Protein AF-J2Y242-F1 (afdb_monomer_lite)

pLDDT: mean 72.36, std 14.84, range [38.88, 93.75]

Structure (mmCIF, N/CA/C/O backbone):
data_AF-J2Y242-F1
#
_entry.id   AF-J2Y242-F1
#
loop_
_atom_site.group_PDB
_atom_site.id
_atom_site.type_symbol
_atom_site.label_atom_id
_atom_site.label_alt_id
_atom_site.label_comp_id
_atom_site.label_asym_id
_atom_site.label_entity_id
_atom_site.label_seq_id
_atom_site.pdbx_PDB_ins_code
_atom_site.Cartn_x
_atom_site.Cartn_y
_atom_site.Cartn_z
_atom_site.occupancy
_atom_site.B_iso_or_equiv
_atom_site.auth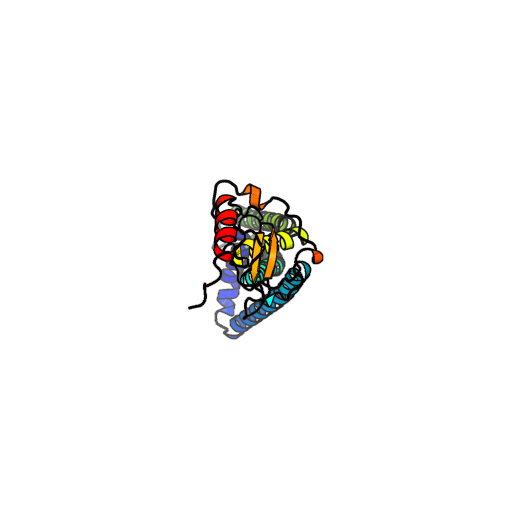_seq_id
_atom_site.auth_comp_id
_atom_site.auth_asym_id
_atom_site.auth_atom_id
_atom_site.pdbx_PDB_model_num
ATOM 1 N N . MET A 1 1 ? 4.786 6.200 -12.197 1.00 55.31 1 MET A N 1
ATOM 2 C CA . MET A 1 1 ? 3.840 5.076 -12.392 1.00 55.31 1 MET A CA 1
ATOM 3 C C . MET A 1 1 ? 3.134 5.118 -13.738 1.00 55.31 1 MET A C 1
ATOM 5 O O . MET A 1 1 ? 3.423 4.237 -14.527 1.00 55.31 1 MET A O 1
ATOM 9 N N . ILE A 1 2 ? 2.293 6.112 -14.060 1.00 56.53 2 ILE A N 1
ATOM 10 C CA . ILE A 1 2 ? 1.524 6.123 -15.329 1.00 56.53 2 ILE A CA 1
ATOM 11 C C . ILE A 1 2 ? 2.430 6.009 -16.568 1.00 56.53 2 ILE A C 1
ATOM 13 O O . ILE A 1 2 ? 2.158 5.197 -17.439 1.00 56.53 2 ILE A O 1
ATOM 17 N N . ALA A 1 3 ? 3.557 6.726 -16.617 1.00 56.50 3 ALA A N 1
ATOM 18 C CA . ALA A 1 3 ? 4.506 6.629 -17.733 1.00 56.50 3 ALA A CA 1
ATOM 19 C C . ALA A 1 3 ? 5.280 5.295 -17.791 1.00 56.50 3 ALA A C 1
ATOM 21 O O . ALA A 1 3 ? 5.607 4.830 -18.876 1.00 56.50 3 ALA A O 1
ATOM 22 N N . ALA A 1 4 ? 5.553 4.661 -16.643 1.00 58.75 4 ALA A N 1
ATOM 23 C CA . ALA A 1 4 ? 6.172 3.332 -16.590 1.00 58.75 4 ALA A CA 1
ATOM 24 C C . ALA A 1 4 ? 5.175 2.250 -17.030 1.00 58.75 4 ALA A C 1
ATOM 26 O O . ALA A 1 4 ? 5.532 1.364 -17.795 1.00 58.75 4 ALA A O 1
ATOM 27 N N . ILE A 1 5 ? 3.907 2.382 -16.623 1.00 62.28 5 ILE A N 1
ATOM 28 C CA . ILE A 1 5 ? 2.795 1.570 -17.122 1.00 62.28 5 ILE A CA 1
ATOM 29 C C . ILE A 1 5 ? 2.665 1.768 -18.634 1.00 62.28 5 ILE A C 1
ATOM 31 O O . ILE A 1 5 ? 2.628 0.783 -19.351 1.00 62.28 5 ILE A O 1
ATOM 35 N N . PHE A 1 6 ? 2.698 3.004 -19.138 1.00 63.66 6 PHE A N 1
ATOM 36 C CA . PHE A 1 6 ? 2.689 3.282 -20.578 1.00 63.66 6 PHE A CA 1
ATOM 37 C C . PHE A 1 6 ? 3.897 2.681 -21.305 1.00 63.66 6 PHE A C 1
ATOM 39 O O . PHE A 1 6 ? 3.723 2.071 -22.350 1.00 63.66 6 PHE A O 1
ATOM 46 N N . GLY A 1 7 ? 5.112 2.796 -20.762 1.00 61.66 7 GLY A N 1
ATOM 47 C CA . GLY A 1 7 ? 6.315 2.206 -21.359 1.00 61.66 7 GLY A CA 1
ATOM 48 C C . GLY A 1 7 ? 6.257 0.678 -21.412 1.00 61.66 7 GLY A C 1
ATOM 49 O O . GLY A 1 7 ? 6.597 0.075 -22.429 1.00 61.66 7 GLY A O 1
ATOM 50 N N . VAL A 1 8 ? 5.754 0.051 -20.347 1.00 61.66 8 VAL A N 1
ATOM 51 C CA . VAL A 1 8 ? 5.509 -1.393 -20.293 1.00 61.66 8 VAL A CA 1
ATOM 52 C C . VAL A 1 8 ? 4.382 -1.792 -21.244 1.00 61.66 8 VAL A C 1
ATOM 54 O O . VAL A 1 8 ? 4.539 -2.766 -21.966 1.00 61.66 8 VAL A O 1
ATOM 57 N N . VAL A 1 9 ? 3.293 -1.027 -21.327 1.00 64.38 9 VAL A N 1
ATOM 58 C CA . VAL A 1 9 ? 2.186 -1.265 -22.267 1.00 64.38 9 VAL A CA 1
ATOM 59 C C . VAL A 1 9 ? 2.665 -1.147 -23.711 1.00 64.38 9 VAL A C 1
ATOM 61 O O . VAL A 1 9 ? 2.369 -2.037 -24.492 1.00 64.38 9 VAL A O 1
ATOM 64 N N . ILE A 1 10 ? 3.483 -0.151 -24.057 1.00 64.00 10 ILE A N 1
ATOM 65 C CA . ILE A 1 10 ? 4.059 0.000 -25.404 1.00 64.00 10 ILE A CA 1
ATOM 66 C C . ILE A 1 10 ? 4.990 -1.177 -25.739 1.00 64.00 10 ILE A C 1
ATOM 68 O O . ILE A 1 10 ? 4.941 -1.707 -26.849 1.00 64.00 10 ILE A O 1
ATOM 72 N N . LEU A 1 11 ? 5.815 -1.637 -24.788 1.00 62.44 11 LEU A N 1
ATOM 73 C CA . LEU A 1 11 ? 6.619 -2.854 -24.967 1.00 62.44 11 LEU A CA 1
ATOM 74 C C . LEU A 1 11 ? 5.749 -4.104 -25.148 1.00 62.44 11 LEU A C 1
ATOM 76 O O . LEU A 1 11 ? 6.036 -4.946 -26.007 1.00 62.44 11 LEU A O 1
ATOM 80 N N . ILE A 1 12 ? 4.703 -4.231 -24.327 1.00 61.25 12 ILE A N 1
ATOM 81 C CA . ILE A 1 12 ? 3.763 -5.345 -24.383 1.00 61.25 12 ILE A CA 1
ATOM 82 C C . ILE A 1 12 ? 3.058 -5.338 -25.737 1.00 61.25 12 ILE A C 1
ATOM 84 O O . ILE A 1 12 ? 3.017 -6.363 -26.404 1.00 61.25 12 ILE A O 1
ATOM 88 N N . GLU A 1 13 ? 2.572 -4.192 -26.190 1.00 61.69 13 GLU A N 1
ATOM 89 C CA . GLU A 1 13 ? 1.826 -4.030 -27.433 1.00 61.69 13 GLU A CA 1
ATOM 90 C C . GLU A 1 13 ? 2.700 -4.297 -28.670 1.00 61.69 13 GLU A C 1
ATOM 92 O O . GLU A 1 13 ? 2.280 -5.013 -29.580 1.00 61.69 13 GLU A O 1
ATOM 97 N N . GLN A 1 14 ? 3.954 -3.822 -28.686 1.00 60.53 14 GLN A N 1
ATOM 98 C CA . GLN A 1 14 ? 4.840 -3.997 -29.843 1.00 60.53 14 GLN A CA 1
ATOM 99 C C . GLN A 1 14 ? 5.383 -5.422 -30.028 1.00 60.53 14 GLN A C 1
ATOM 101 O O . GLN A 1 14 ? 5.620 -5.826 -31.169 1.00 60.53 14 GLN A O 1
ATOM 106 N N . LYS A 1 15 ? 5.618 -6.183 -28.949 1.00 58.25 15 LYS A N 1
ATOM 107 C CA . LYS A 1 15 ? 6.250 -7.517 -29.035 1.00 58.25 15 LYS A CA 1
ATOM 108 C C . LYS A 1 15 ? 5.425 -8.637 -28.410 1.00 58.25 15 LYS A C 1
ATOM 110 O O . LYS A 1 15 ? 5.323 -9.707 -29.003 1.00 58.25 15 LYS A O 1
ATOM 115 N N . ILE A 1 16 ? 4.855 -8.417 -27.226 1.00 54.12 16 ILE A N 1
ATOM 116 C CA . ILE A 1 16 ? 4.206 -9.481 -26.447 1.00 54.12 16 ILE A CA 1
ATOM 117 C C . ILE A 1 16 ? 2.800 -9.755 -26.971 1.00 54.12 16 ILE A C 1
ATOM 119 O O . ILE A 1 16 ? 2.496 -10.905 -27.225 1.00 54.12 16 ILE A O 1
ATOM 123 N N . LEU A 1 17 ? 1.961 -8.756 -27.237 1.00 53.06 17 LEU A N 1
ATOM 124 C CA . LEU A 1 17 ? 0.586 -8.974 -27.699 1.00 53.06 17 LEU A CA 1
ATOM 125 C C . LEU A 1 17 ? 0.546 -9.646 -29.080 1.00 53.06 17 LEU A C 1
ATOM 127 O O . LEU A 1 17 ? -0.253 -10.548 -29.309 1.00 53.06 17 LEU A O 1
ATOM 131 N N . ARG A 1 18 ? 1.466 -9.267 -29.978 1.00 55.34 18 ARG A N 1
ATOM 132 C CA . ARG A 1 18 ? 1.601 -9.880 -31.311 1.00 55.34 18 ARG A CA 1
ATOM 133 C C . ARG A 1 18 ? 2.120 -11.320 -31.282 1.00 55.34 18 ARG A C 1
ATOM 135 O O . ARG A 1 18 ? 1.800 -12.075 -32.192 1.00 55.34 18 ARG A O 1
ATOM 142 N N . HIS A 1 19 ? 2.917 -11.702 -30.280 1.00 57.06 19 HIS A N 1
ATOM 143 C CA . HIS A 1 19 ? 3.518 -13.041 -30.203 1.00 57.06 19 HIS A CA 1
ATOM 144 C C . HIS A 1 19 ? 2.794 -13.978 -29.220 1.00 57.06 19 HIS A C 1
ATOM 146 O O . HIS A 1 19 ? 2.710 -15.175 -29.467 1.00 57.06 19 HIS A O 1
ATOM 152 N N . PHE A 1 20 ? 2.216 -13.438 -28.145 1.00 52.69 20 PHE A N 1
ATOM 153 C CA . PHE A 1 20 ? 1.501 -14.156 -27.083 1.00 52.69 20 PHE A CA 1
ATOM 154 C C . PHE A 1 20 ? -0.026 -14.072 -27.176 1.00 52.69 20 PHE A C 1
ATOM 156 O O . PHE A 1 20 ? -0.699 -14.884 -26.548 1.00 52.69 20 PHE A O 1
ATOM 163 N N . GLY A 1 21 ? -0.598 -13.167 -27.980 1.00 54.44 21 GLY A N 1
ATOM 164 C CA . GLY A 1 21 ? -2.053 -13.077 -28.172 1.00 54.44 21 GLY A CA 1
ATOM 165 C C . GLY A 1 21 ? -2.694 -14.360 -28.719 1.00 54.44 21 GLY A C 1
ATOM 166 O O . GLY A 1 21 ? -3.876 -14.596 -28.494 1.00 54.44 21 GLY A O 1
ATOM 167 N N . ASN A 1 22 ? -1.903 -15.230 -29.356 1.00 61.81 22 ASN A N 1
ATOM 168 C CA . ASN A 1 22 ? -2.360 -16.523 -29.869 1.00 61.81 22 ASN A CA 1
ATOM 169 C C . ASN A 1 22 ? -2.258 -17.675 -28.849 1.00 61.81 22 ASN A C 1
ATOM 171 O O . ASN A 1 22 ? -2.730 -18.773 -29.137 1.00 61.81 22 ASN A O 1
ATOM 175 N N . TYR A 1 23 ? -1.658 -17.467 -27.669 1.00 66.25 23 TYR A N 1
ATOM 176 C CA . TYR A 1 23 ? -1.386 -18.544 -26.713 1.00 66.25 23 TYR A CA 1
ATOM 177 C C . TYR A 1 23 ? -2.153 -18.343 -25.399 1.00 66.25 23 TYR A C 1
ATOM 179 O O . TYR A 1 23 ? -1.746 -17.589 -24.519 1.00 66.25 23 TYR A O 1
ATOM 187 N N . ALA A 1 24 ? -3.238 -19.099 -25.211 1.00 70.81 24 ALA A N 1
ATOM 188 C CA . ALA A 1 24 ? -4.020 -19.107 -23.965 1.00 70.81 24 ALA A CA 1
ATOM 189 C C . ALA A 1 24 ? -3.167 -19.405 -22.709 1.00 70.81 24 ALA A C 1
ATOM 191 O O . ALA A 1 24 ? -3.467 -18.936 -21.611 1.00 70.81 24 ALA A O 1
ATOM 192 N N . VAL A 1 25 ? -2.061 -20.136 -22.882 1.00 79.00 25 VAL A N 1
ATOM 193 C CA . VAL A 1 25 ? -1.128 -20.522 -21.813 1.00 79.00 25 VAL A CA 1
ATOM 194 C C . VAL A 1 25 ? -0.443 -19.310 -21.171 1.00 79.00 25 VAL A C 1
ATOM 196 O O . VAL A 1 25 ? -0.278 -19.281 -19.952 1.00 79.00 25 VAL A O 1
ATOM 199 N N . SER A 1 26 ? -0.087 -18.272 -21.938 1.00 76.75 26 SER A N 1
ATOM 200 C CA . SER A 1 26 ? 0.552 -17.084 -21.355 1.00 76.75 26 SER A CA 1
ATOM 201 C C . SER A 1 26 ? -0.420 -16.228 -20.560 1.00 76.75 26 SER A C 1
ATOM 203 O O . SER A 1 26 ? -0.037 -15.683 -19.529 1.00 76.75 26 SER A O 1
ATOM 205 N N . ALA A 1 27 ? -1.679 -16.130 -20.998 1.00 76.88 27 ALA A N 1
ATOM 206 C CA . ALA A 1 27 ? -2.707 -15.432 -20.231 1.00 76.88 27 ALA A CA 1
ATOM 207 C C . ALA A 1 27 ? -2.913 -16.113 -18.868 1.00 76.88 27 ALA A C 1
ATOM 209 O O . ALA A 1 27 ? -2.889 -15.445 -17.836 1.00 76.88 27 ALA A O 1
ATOM 210 N N . PHE A 1 28 ? -2.992 -17.449 -18.854 1.00 83.94 28 PHE A N 1
ATOM 211 C CA . PHE A 1 28 ? -3.050 -18.228 -17.616 1.00 83.94 28 PHE A CA 1
ATOM 212 C C . PHE A 1 28 ? -1.844 -17.966 -16.707 1.00 83.94 28 PHE A C 1
ATOM 214 O O . PHE A 1 28 ? -2.023 -17.686 -15.522 1.00 83.94 28 PHE A O 1
ATOM 221 N N . PHE A 1 29 ? -0.627 -17.971 -17.254 1.00 83.44 29 PHE A N 1
ATOM 222 C CA . PHE A 1 29 ? 0.581 -17.684 -16.480 1.00 83.44 29 PHE A CA 1
ATOM 223 C C . PHE A 1 29 ? 0.531 -16.305 -15.800 1.00 83.44 29 PHE A C 1
ATOM 225 O O . PHE A 1 29 ? 0.797 -16.201 -14.602 1.00 83.44 29 PHE A O 1
ATOM 232 N N . TRP A 1 30 ? 0.117 -15.258 -16.522 1.00 80.56 30 TRP A N 1
ATOM 233 C CA . TRP A 1 30 ? -0.023 -13.913 -15.954 1.00 80.56 30 TRP A CA 1
ATOM 234 C C . TRP A 1 30 ? -1.090 -13.838 -14.861 1.00 80.56 30 TRP A C 1
ATOM 236 O O . TRP A 1 30 ? -0.863 -13.187 -13.842 1.00 80.56 30 TRP A O 1
ATOM 246 N N . THR A 1 31 ? -2.223 -14.530 -15.023 1.00 84.62 31 THR A N 1
ATOM 247 C CA . THR A 1 31 ? -3.263 -14.566 -13.979 1.00 84.62 31 THR A CA 1
ATOM 248 C C . THR A 1 31 ? -2.786 -15.267 -12.709 1.00 84.62 31 THR A C 1
ATOM 250 O O . THR A 1 31 ? -3.032 -14.766 -11.614 1.00 84.62 31 THR A O 1
ATOM 253 N N . ILE A 1 32 ? -2.043 -16.372 -12.838 1.00 89.19 32 ILE A N 1
ATOM 254 C CA . ILE A 1 32 ? -1.457 -17.088 -11.698 1.00 89.19 32 ILE A CA 1
ATOM 255 C C . ILE A 1 32 ? -0.430 -16.200 -10.994 1.00 89.19 32 ILE A C 1
ATOM 257 O O . ILE A 1 32 ? -0.450 -16.092 -9.770 1.00 89.19 32 ILE A O 1
ATOM 261 N N . LEU A 1 33 ? 0.433 -15.523 -11.755 1.00 86.56 33 LEU A N 1
ATOM 262 C CA . LEU A 1 33 ? 1.444 -14.624 -11.207 1.00 86.56 33 LEU A CA 1
ATOM 263 C C . LEU A 1 33 ? 0.809 -13.446 -10.452 1.00 86.56 33 LEU A C 1
ATOM 265 O O . LEU A 1 33 ? 1.222 -13.132 -9.337 1.00 86.56 33 LEU A O 1
ATOM 269 N N . LEU A 1 34 ? -0.236 -12.839 -11.018 1.00 86.56 34 LEU A N 1
ATOM 270 C CA . LEU A 1 34 ? -0.974 -11.749 -10.379 1.00 86.56 34 LEU A CA 1
ATOM 271 C C . LEU A 1 34 ? -1.753 -12.225 -9.142 1.00 86.56 34 LEU A C 1
ATOM 273 O O . LEU A 1 34 ? -1.774 -11.532 -8.122 1.00 86.56 34 LEU A O 1
ATOM 277 N N . GLY A 1 35 ? -2.331 -13.427 -9.189 1.00 90.19 35 GLY A N 1
ATOM 278 C CA . GLY A 1 35 ? -2.983 -14.058 -8.040 1.00 90.19 35 GLY A CA 1
ATOM 279 C C . GLY A 1 35 ? -2.002 -14.332 -6.898 1.00 90.19 35 GLY A C 1
ATOM 280 O O . GLY A 1 35 ? -2.269 -13.964 -5.754 1.00 90.19 35 GLY A O 1
ATOM 281 N N . ALA A 1 36 ? -0.830 -14.891 -7.209 1.00 90.25 36 ALA A N 1
ATOM 282 C CA . ALA A 1 36 ? 0.226 -15.133 -6.230 1.00 90.25 36 ALA A CA 1
ATOM 283 C C . ALA A 1 36 ? 0.741 -13.822 -5.615 1.00 90.25 36 ALA A C 1
ATOM 285 O O . ALA A 1 36 ? 0.847 -13.716 -4.394 1.00 90.25 36 ALA A O 1
ATOM 286 N N . ALA A 1 37 ? 0.991 -12.796 -6.434 1.00 89.00 37 ALA A N 1
ATOM 287 C CA . ALA A 1 37 ? 1.398 -11.475 -5.955 1.00 89.00 37 ALA A CA 1
ATOM 288 C C . ALA A 1 37 ? 0.356 -10.861 -5.007 1.00 89.00 37 ALA A C 1
ATOM 290 O O . ALA A 1 37 ? 0.710 -10.349 -3.946 1.00 89.00 37 ALA A O 1
ATOM 291 N N . THR A 1 38 ? -0.930 -10.976 -5.345 1.00 91.19 38 THR A N 1
ATOM 292 C CA . THR A 1 38 ? -2.034 -10.503 -4.497 1.00 91.19 38 THR A CA 1
ATOM 293 C C . THR A 1 38 ? -2.090 -11.262 -3.172 1.00 91.19 38 THR A C 1
ATOM 295 O O . THR A 1 38 ? -2.286 -10.659 -2.117 1.00 91.19 38 THR A O 1
ATOM 298 N N . TYR A 1 39 ? -1.859 -12.575 -3.196 1.00 93.75 39 TYR A N 1
ATOM 299 C CA . TYR A 1 39 ? -1.806 -13.393 -1.988 1.00 93.75 39 TYR A CA 1
ATOM 300 C C . TYR A 1 39 ? -0.665 -12.963 -1.051 1.00 93.75 39 TYR A C 1
ATOM 302 O O . TYR A 1 39 ? -0.895 -12.732 0.138 1.00 93.75 39 TYR A O 1
ATOM 310 N N . PHE A 1 40 ? 0.548 -12.773 -1.578 1.00 93.12 40 PHE A N 1
ATOM 311 C CA . PHE A 1 40 ? 1.681 -12.283 -0.784 1.00 93.12 40 PHE A CA 1
ATOM 312 C C . PHE A 1 40 ? 1.468 -10.851 -0.278 1.00 93.12 40 PHE A C 1
ATOM 314 O O . PHE A 1 40 ? 1.793 -10.554 0.874 1.00 93.12 40 PHE A O 1
ATOM 321 N N . ALA A 1 41 ? 0.874 -9.977 -1.096 1.00 91.50 41 ALA A N 1
ATOM 322 C CA . ALA A 1 41 ? 0.496 -8.628 -0.684 1.00 91.50 41 ALA A CA 1
ATOM 323 C C . ALA A 1 41 ? -0.485 -8.660 0.494 1.00 91.50 41 ALA A C 1
ATOM 325 O O . ALA A 1 41 ? -0.284 -7.950 1.479 1.00 91.50 41 ALA A O 1
ATOM 326 N N . ARG A 1 42 ? -1.488 -9.544 0.444 1.00 92.62 42 ARG A N 1
ATOM 327 C CA . ARG A 1 42 ? -2.440 -9.741 1.541 1.00 92.62 42 ARG A CA 1
ATOM 328 C C . ARG A 1 42 ? -1.765 -10.223 2.820 1.00 92.62 42 ARG A C 1
ATOM 330 O O . ARG A 1 42 ? -2.026 -9.659 3.874 1.00 92.62 42 ARG A O 1
ATOM 337 N N . MET A 1 43 ? -0.887 -11.222 2.739 1.00 92.81 43 MET A N 1
ATOM 338 C CA . MET A 1 43 ? -0.156 -11.738 3.907 1.00 92.81 43 MET A CA 1
ATOM 339 C C . MET A 1 43 ? 0.650 -10.641 4.608 1.00 92.81 43 MET A C 1
ATOM 341 O O . MET A 1 43 ? 0.631 -10.526 5.833 1.00 92.81 43 MET A O 1
ATOM 345 N N . LYS A 1 44 ? 1.337 -9.803 3.828 1.00 92.06 44 LYS A N 1
ATOM 346 C CA . LYS A 1 44 ? 2.131 -8.702 4.373 1.00 92.06 44 LYS A CA 1
ATOM 347 C C . LYS A 1 44 ? 1.244 -7.580 4.934 1.00 92.06 44 LYS A C 1
ATOM 349 O O . LYS A 1 44 ? 1.550 -7.080 6.009 1.00 92.06 44 LYS A O 1
ATOM 354 N N . ALA A 1 45 ? 0.109 -7.278 4.300 1.00 91.25 45 ALA A N 1
ATOM 355 C CA . ALA A 1 45 ? -0.879 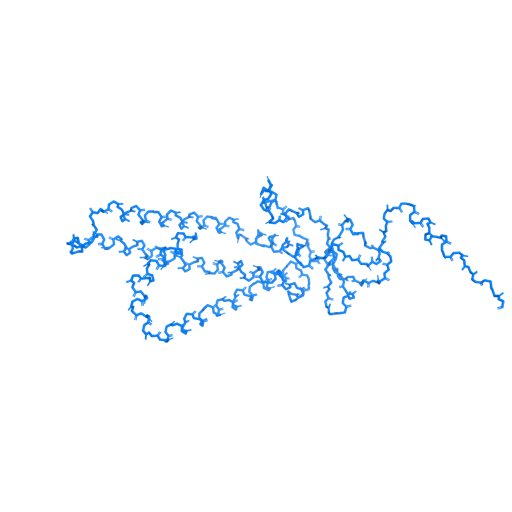-6.342 4.839 1.00 91.25 45 ALA A CA 1
ATOM 356 C C . ALA A 1 45 ? -1.461 -6.813 6.186 1.00 91.25 45 ALA A C 1
ATOM 358 O O . ALA A 1 45 ? -1.574 -6.014 7.108 1.00 91.25 45 ALA A O 1
ATOM 359 N N . VAL A 1 46 ? -1.762 -8.109 6.342 1.00 93.06 46 VAL A N 1
ATOM 360 C CA . VAL A 1 46 ? -2.194 -8.681 7.634 1.00 93.06 46 VAL A CA 1
ATOM 361 C C . VAL A 1 46 ? -1.123 -8.472 8.707 1.00 93.06 46 VAL A C 1
ATOM 363 O O . VAL A 1 46 ? -1.441 -8.055 9.816 1.00 93.06 46 VAL A O 1
ATOM 366 N N . SER A 1 47 ? 0.148 -8.716 8.374 1.00 92.62 47 SER A N 1
ATOM 367 C CA . SER A 1 47 ? 1.263 -8.489 9.302 1.00 92.62 47 SER A CA 1
ATOM 368 C C . SER A 1 47 ? 1.382 -7.025 9.734 1.00 92.62 47 SER A C 1
ATOM 370 O O . SER A 1 47 ? 1.671 -6.770 10.900 1.00 92.62 47 SER A O 1
ATOM 372 N N . ASP A 1 48 ? 1.179 -6.080 8.816 1.00 90.31 48 ASP A N 1
ATOM 373 C CA . ASP A 1 48 ? 1.235 -4.649 9.118 1.00 90.31 48 ASP A CA 1
ATOM 374 C C . ASP A 1 48 ? 0.059 -4.227 10.014 1.00 90.31 48 ASP A C 1
ATOM 376 O O . ASP A 1 48 ? 0.262 -3.548 11.017 1.00 90.31 48 ASP A O 1
ATOM 380 N N . ILE A 1 49 ? -1.162 -4.684 9.726 1.00 90.38 49 ILE A N 1
ATOM 381 C CA . ILE A 1 49 ? -2.347 -4.379 10.548 1.00 90.38 49 ILE A CA 1
ATOM 382 C C . ILE A 1 49 ? -2.183 -4.935 11.965 1.00 90.38 49 ILE A C 1
ATOM 384 O O . ILE A 1 49 ? -2.365 -4.201 12.933 1.00 90.38 49 ILE A O 1
ATOM 388 N N . ASN A 1 50 ? -1.749 -6.191 12.096 1.00 90.88 50 ASN A N 1
ATOM 389 C CA . ASN A 1 50 ? -1.520 -6.843 13.390 1.00 90.88 50 ASN A CA 1
ATOM 390 C C . ASN A 1 50 ? -0.355 -6.219 14.190 1.00 90.88 50 ASN A C 1
ATOM 392 O O . ASN A 1 50 ? -0.158 -6.531 15.371 1.00 90.88 50 ASN A O 1
ATOM 396 N N . SER A 1 51 ? 0.470 -5.375 13.560 1.00 88.94 51 SER A N 1
ATOM 397 C CA . SER A 1 51 ? 1.503 -4.604 14.259 1.00 88.94 51 SER A CA 1
ATOM 398 C C . SER A 1 51 ? 0.927 -3.365 14.955 1.00 88.94 51 SER A C 1
ATOM 400 O O . SER A 1 51 ? 1.398 -3.022 16.038 1.00 88.94 51 SER A O 1
ATOM 402 N N . ILE A 1 52 ? -0.122 -2.761 14.382 1.00 86.94 52 ILE A N 1
ATOM 403 C CA . ILE A 1 52 ? -0.814 -1.573 14.908 1.00 86.94 52 ILE A CA 1
ATOM 404 C C . ILE A 1 52 ? -1.896 -1.993 15.901 1.00 86.94 52 ILE A C 1
ATOM 406 O O . ILE A 1 52 ? -1.946 -1.509 17.028 1.00 86.94 52 ILE A O 1
ATOM 410 N N . PHE A 1 53 ? -2.761 -2.913 15.482 1.00 86.75 53 PHE A N 1
ATOM 411 C CA . PHE A 1 53 ? -3.939 -3.302 16.238 1.00 86.75 53 PHE A CA 1
ATOM 412 C C . PHE A 1 53 ? -3.690 -4.600 17.017 1.00 86.75 53 PHE A C 1
ATOM 414 O O . PHE A 1 53 ? -3.011 -5.503 16.519 1.00 86.75 53 PHE A O 1
ATOM 421 N N . PRO A 1 54 ? -4.219 -4.719 18.248 1.00 83.38 54 PRO A N 1
ATOM 422 C CA . PRO A 1 54 ? -4.070 -5.931 19.051 1.00 83.38 54 PRO A CA 1
ATOM 423 C C . PRO A 1 54 ? -5.000 -7.077 18.611 1.00 83.38 54 PRO A C 1
ATOM 425 O O . PRO A 1 54 ? -4.823 -8.205 19.064 1.00 83.38 54 PRO A O 1
ATOM 428 N N . PHE A 1 55 ? -5.983 -6.808 17.751 1.00 84.56 55 PHE A N 1
ATOM 429 C CA . PHE A 1 55 ? -6.953 -7.779 17.241 1.00 84.56 55 PHE A CA 1
ATOM 430 C C . PHE A 1 55 ? -6.634 -8.214 15.804 1.00 84.56 55 PHE A C 1
ATOM 432 O O . PHE A 1 55 ? -5.859 -7.569 15.099 1.00 84.56 55 PHE A O 1
ATOM 439 N N . ASP A 1 56 ? -7.246 -9.317 15.368 1.00 86.56 56 ASP A N 1
ATOM 440 C CA . ASP A 1 56 ? -7.028 -9.866 14.030 1.00 86.56 56 ASP A CA 1
ATOM 441 C C . ASP A 1 56 ? -7.442 -8.884 12.927 1.00 86.56 56 ASP A C 1
ATOM 443 O O . ASP A 1 56 ? -8.544 -8.331 12.939 1.00 86.56 56 ASP A O 1
ATOM 447 N N . ALA A 1 57 ? -6.602 -8.756 11.896 1.00 86.62 57 ALA A N 1
ATOM 448 C CA . ALA A 1 57 ? -6.872 -7.938 10.711 1.00 86.62 57 ALA A CA 1
ATOM 449 C C . ALA A 1 57 ? -8.188 -8.278 9.977 1.00 86.62 57 ALA A C 1
ATOM 451 O O . ALA A 1 57 ? -8.669 -7.485 9.171 1.00 86.62 57 ALA A O 1
ATOM 452 N N . SER A 1 58 ? -8.783 -9.447 10.233 1.00 87.19 58 SER A N 1
ATOM 453 C CA . SER A 1 58 ? -10.096 -9.830 9.702 1.00 87.19 58 SER A CA 1
ATOM 454 C C . SER A 1 58 ? -11.244 -8.978 10.251 1.00 87.19 58 SER A C 1
ATOM 456 O O . SER A 1 58 ? -12.282 -8.896 9.598 1.00 87.19 58 SER A O 1
ATOM 458 N N . ALA A 1 59 ? -11.059 -8.325 11.404 1.00 86.25 59 ALA A N 1
ATOM 459 C CA . ALA A 1 59 ? -12.020 -7.377 11.964 1.00 86.25 59 ALA A CA 1
ATOM 460 C C . ALA A 1 59 ? -12.064 -6.040 11.199 1.00 86.25 59 ALA A C 1
ATOM 462 O O . ALA A 1 59 ? -13.013 -5.283 11.369 1.00 86.25 59 ALA A O 1
ATOM 463 N N . LEU A 1 60 ? -11.065 -5.765 10.351 1.00 89.25 60 LEU A N 1
ATOM 464 C CA . LEU A 1 60 ? -10.907 -4.520 9.595 1.00 89.25 60 LEU A CA 1
ATOM 465 C C . LEU A 1 60 ? -10.937 -4.796 8.079 1.00 89.25 60 LEU A C 1
ATOM 467 O O . LEU A 1 60 ? -9.894 -4.752 7.415 1.00 89.25 60 LEU A O 1
ATOM 471 N N . PRO A 1 61 ? -12.096 -5.155 7.499 1.00 89.38 61 PRO A N 1
ATOM 472 C CA . PRO A 1 61 ? -12.171 -5.581 6.106 1.00 89.38 61 PRO A CA 1
ATOM 473 C C . PRO A 1 61 ? -11.772 -4.476 5.121 1.00 89.38 61 PRO A C 1
ATOM 475 O O . PRO A 1 61 ? -11.084 -4.773 4.140 1.00 89.38 61 PRO A O 1
ATOM 478 N N . MET A 1 62 ? -12.149 -3.214 5.364 1.00 89.25 62 MET A N 1
ATOM 479 C CA . MET A 1 62 ? -11.824 -2.120 4.440 1.00 89.25 62 MET A CA 1
ATOM 480 C C . MET A 1 62 ? -10.343 -1.755 4.524 1.00 89.25 62 MET A C 1
ATOM 482 O O . MET A 1 62 ? -9.675 -1.624 3.493 1.00 89.25 62 MET A O 1
ATOM 486 N N . THR A 1 63 ? -9.794 -1.693 5.738 1.00 90.38 63 THR A N 1
ATOM 487 C CA . THR A 1 63 ? -8.355 -1.490 5.955 1.00 90.38 63 THR A CA 1
ATOM 488 C C . THR A 1 63 ? -7.525 -2.618 5.360 1.00 90.38 63 THR A C 1
ATOM 490 O O . THR A 1 63 ? -6.496 -2.358 4.737 1.00 90.38 63 THR A O 1
ATOM 493 N N . LEU A 1 64 ? -7.972 -3.872 5.487 1.00 91.62 64 LEU A N 1
ATOM 494 C CA . LEU A 1 64 ? -7.302 -5.022 4.886 1.00 91.62 64 LEU A CA 1
ATOM 495 C C . LEU A 1 64 ? -7.207 -4.864 3.368 1.00 91.62 64 LEU A C 1
ATOM 497 O O . LEU A 1 64 ? -6.126 -5.035 2.806 1.00 91.62 64 LEU A O 1
ATOM 501 N N . VAL A 1 65 ? -8.308 -4.495 2.706 1.00 91.94 65 VAL A N 1
ATOM 502 C CA . VAL A 1 65 ? -8.315 -4.244 1.258 1.00 91.94 65 VAL A CA 1
ATOM 503 C C . VAL A 1 65 ? -7.362 -3.102 0.904 1.00 91.94 65 VAL A C 1
ATOM 505 O O . VAL A 1 65 ? -6.506 -3.282 0.037 1.00 91.94 65 VAL A O 1
ATOM 508 N N . ALA A 1 66 ? -7.424 -1.967 1.600 1.00 89.06 66 ALA A N 1
ATOM 509 C CA . ALA A 1 66 ? -6.525 -0.842 1.343 1.00 89.06 66 ALA A CA 1
ATOM 510 C C . ALA A 1 66 ? -5.044 -1.219 1.526 1.00 89.06 66 ALA A C 1
ATOM 512 O O . ALA A 1 66 ? -4.220 -0.942 0.653 1.00 89.06 66 ALA A O 1
ATOM 513 N N . GLY A 1 67 ? -4.714 -1.928 2.607 1.00 89.81 67 GLY A N 1
ATOM 514 C CA . GLY A 1 67 ? -3.372 -2.441 2.870 1.00 89.81 67 GLY A CA 1
ATOM 515 C C . GLY A 1 67 ? -2.894 -3.401 1.783 1.00 89.81 67 GLY A C 1
ATOM 516 O O . GLY A 1 67 ? -1.754 -3.295 1.329 1.00 89.81 67 GLY A O 1
ATOM 517 N N . THR A 1 68 ? -3.769 -4.290 1.294 1.00 91.00 68 THR A N 1
ATOM 518 C CA . THR A 1 68 ? -3.419 -5.188 0.183 1.00 91.00 68 THR A CA 1
ATOM 519 C C . THR A 1 68 ? -3.084 -4.416 -1.088 1.00 91.00 68 THR A C 1
ATOM 521 O O . THR A 1 68 ? -2.096 -4.743 -1.740 1.00 91.00 68 THR A O 1
ATOM 524 N N . VAL A 1 69 ? -3.845 -3.366 -1.420 1.00 89.31 69 VAL A N 1
ATOM 525 C CA . VAL A 1 69 ? -3.606 -2.531 -2.605 1.00 89.31 69 VAL A CA 1
ATOM 526 C C . VAL A 1 69 ? -2.289 -1.774 -2.473 1.00 89.31 69 VAL A C 1
ATOM 528 O O . VAL A 1 69 ? -1.486 -1.788 -3.404 1.00 89.31 69 VAL A O 1
ATOM 531 N N . ILE A 1 70 ? -2.029 -1.165 -1.313 1.00 88.94 70 ILE A N 1
ATOM 532 C CA . ILE A 1 70 ? -0.767 -0.465 -1.038 1.00 88.94 70 ILE A CA 1
ATOM 533 C C . ILE A 1 70 ? 0.417 -1.420 -1.220 1.00 88.94 70 ILE A C 1
ATOM 535 O O . ILE A 1 70 ? 1.368 -1.119 -1.941 1.00 88.94 70 ILE A O 1
ATOM 539 N N . GLN A 1 71 ? 0.341 -2.605 -0.620 1.00 89.94 71 GLN A N 1
ATOM 540 C CA . GLN A 1 71 ? 1.424 -3.573 -0.682 1.00 89.94 71 GLN A CA 1
ATOM 541 C C . GLN A 1 71 ? 1.594 -4.181 -2.081 1.00 89.94 71 GLN A C 1
ATOM 543 O O . GLN A 1 71 ? 2.721 -4.434 -2.508 1.00 89.94 71 GLN A O 1
ATOM 548 N N . LEU A 1 72 ? 0.500 -4.367 -2.826 1.00 88.62 72 LEU A N 1
ATOM 549 C CA . LEU A 1 72 ? 0.536 -4.777 -4.229 1.00 88.62 72 LEU A CA 1
ATOM 550 C C . LEU A 1 72 ? 1.258 -3.727 -5.083 1.00 88.62 72 LEU A C 1
ATOM 552 O O . LEU A 1 72 ? 2.089 -4.091 -5.911 1.00 88.62 72 LEU A O 1
ATOM 556 N N . MET A 1 73 ? 0.995 -2.435 -4.858 1.00 84.31 73 MET A N 1
ATOM 557 C CA . MET A 1 73 ? 1.682 -1.348 -5.564 1.00 84.31 73 MET A CA 1
ATOM 558 C C . MET A 1 73 ? 3.185 -1.344 -5.277 1.00 84.31 73 MET A C 1
ATOM 560 O O . MET A 1 73 ? 3.976 -1.211 -6.210 1.00 84.31 73 MET A O 1
ATOM 564 N N . ILE A 1 74 ? 3.589 -1.556 -4.021 1.00 85.88 74 ILE A N 1
ATOM 565 C CA . ILE A 1 74 ? 5.006 -1.663 -3.636 1.00 85.88 74 ILE A CA 1
ATOM 566 C C . ILE A 1 74 ? 5.660 -2.880 -4.306 1.00 85.88 74 ILE A C 1
ATOM 568 O O . ILE A 1 74 ? 6.752 -2.770 -4.863 1.00 85.88 74 ILE A O 1
ATOM 572 N N . PHE A 1 75 ? 4.992 -4.039 -4.305 1.00 85.62 75 PHE A N 1
ATOM 573 C CA . PHE A 1 75 ? 5.518 -5.238 -4.960 1.00 85.62 75 PHE A CA 1
ATOM 574 C C . PHE A 1 75 ? 5.604 -5.097 -6.482 1.00 85.62 75 PHE A C 1
ATOM 576 O O . PHE A 1 75 ? 6.566 -5.576 -7.079 1.00 85.62 75 PHE A O 1
ATOM 583 N N . LEU A 1 76 ? 4.636 -4.430 -7.114 1.00 82.00 76 LEU A N 1
ATOM 584 C CA . LEU A 1 76 ? 4.608 -4.216 -8.562 1.00 82.00 76 LEU A CA 1
ATOM 585 C C . LEU A 1 76 ? 5.560 -3.095 -9.010 1.00 82.00 76 LEU A C 1
ATOM 587 O O . LEU A 1 76 ? 5.940 -3.034 -10.180 1.00 82.00 76 LEU A O 1
ATOM 591 N N . PHE A 1 77 ? 5.990 -2.230 -8.092 1.00 82.69 77 PHE A N 1
ATOM 592 C CA . PHE A 1 77 ? 6.894 -1.128 -8.392 1.00 82.69 77 PHE A CA 1
ATOM 593 C C . PHE A 1 77 ? 8.239 -1.610 -8.959 1.00 82.69 77 PHE A C 1
ATOM 595 O O . PHE A 1 77 ? 8.639 -1.183 -10.040 1.00 82.69 77 PHE A O 1
ATOM 602 N N . TRP A 1 78 ? 8.906 -2.550 -8.285 1.00 80.81 78 TRP A N 1
ATOM 603 C CA . TRP A 1 78 ? 10.191 -3.104 -8.730 1.00 80.81 78 TRP A CA 1
ATOM 604 C C . TRP A 1 78 ? 10.164 -3.714 -10.144 1.00 80.81 78 TRP A C 1
ATOM 606 O O . TRP A 1 78 ? 10.985 -3.310 -10.973 1.00 80.81 78 TRP A O 1
ATOM 616 N N . PRO A 1 79 ? 9.241 -4.634 -10.486 1.00 79.81 79 PRO A N 1
ATOM 617 C CA . PRO A 1 79 ? 9.165 -5.179 -11.839 1.00 79.81 79 PRO A CA 1
ATOM 618 C C . PRO A 1 79 ? 8.800 -4.119 -12.889 1.00 79.81 79 PRO A C 1
ATOM 620 O O . PRO A 1 79 ? 9.298 -4.198 -14.011 1.00 79.81 79 PRO A O 1
ATOM 623 N N . LEU A 1 80 ? 8.009 -3.092 -12.544 1.00 79.06 80 LEU A N 1
ATOM 624 C CA . LEU A 1 80 ? 7.748 -1.963 -13.446 1.00 79.06 80 LEU A CA 1
ATOM 625 C C . LEU A 1 80 ? 9.010 -1.135 -13.723 1.00 79.06 80 LEU A C 1
ATOM 627 O O . LEU A 1 80 ? 9.233 -0.747 -14.868 1.00 79.06 80 LEU A O 1
ATOM 631 N N . VAL A 1 81 ? 9.847 -0.886 -12.711 1.00 80.75 81 VAL A N 1
ATOM 632 C CA . VAL A 1 81 ? 11.129 -0.183 -12.884 1.00 80.75 81 VAL A CA 1
ATOM 633 C C . VAL A 1 81 ? 12.058 -0.984 -13.792 1.00 80.75 81 VAL A C 1
ATOM 635 O O . VAL A 1 81 ? 12.599 -0.434 -14.749 1.00 80.75 81 VAL A O 1
ATOM 638 N N . VAL A 1 82 ? 12.201 -2.291 -13.548 1.00 81.06 82 VAL A N 1
ATOM 639 C CA . VAL A 1 82 ? 13.022 -3.171 -14.396 1.00 81.06 82 VAL A CA 1
ATOM 640 C C . VAL A 1 82 ? 12.499 -3.172 -15.834 1.00 81.06 82 VAL A C 1
ATOM 642 O O . VAL A 1 82 ? 13.275 -2.984 -16.770 1.00 81.06 82 VAL A O 1
ATOM 645 N N . GLY A 1 83 ? 11.182 -3.303 -16.019 1.00 77.88 83 GLY A N 1
ATOM 646 C CA . GLY A 1 83 ? 10.544 -3.227 -17.332 1.00 77.88 83 GLY A CA 1
ATOM 647 C C . GLY A 1 83 ? 10.803 -1.897 -18.045 1.00 77.88 83 GLY A C 1
ATOM 648 O O . GLY A 1 83 ? 11.121 -1.894 -19.232 1.00 77.88 83 GLY A O 1
ATOM 649 N N . ALA A 1 84 ? 10.744 -0.775 -17.325 1.00 75.69 84 ALA A N 1
ATOM 650 C CA . ALA A 1 84 ? 11.026 0.551 -17.868 1.00 75.69 84 ALA A CA 1
ATOM 651 C C . ALA A 1 84 ? 12.496 0.717 -18.296 1.00 75.69 84 ALA A C 1
ATOM 653 O O . ALA A 1 84 ? 12.759 1.277 -19.361 1.00 75.69 84 ALA A O 1
ATOM 654 N N . VAL A 1 85 ? 13.455 0.192 -17.524 1.00 80.19 85 VAL A N 1
ATOM 655 C CA . VAL A 1 85 ? 14.884 0.217 -17.890 1.00 80.19 85 VAL A CA 1
ATOM 656 C C . VAL A 1 85 ? 15.143 -0.640 -19.130 1.00 80.19 85 VAL A C 1
ATOM 658 O O . VAL A 1 85 ? 15.824 -0.195 -20.054 1.00 80.19 85 VAL A O 1
ATOM 661 N N . VAL A 1 86 ? 14.557 -1.840 -19.195 1.00 81.00 86 VAL A N 1
ATOM 662 C CA . VAL A 1 86 ? 14.655 -2.715 -20.376 1.00 81.00 86 VAL A CA 1
ATOM 663 C C . VAL A 1 86 ? 14.022 -2.047 -21.602 1.00 81.00 86 VAL A C 1
ATOM 665 O O . VAL A 1 86 ? 14.598 -2.108 -22.688 1.00 81.00 86 VAL A O 1
ATOM 668 N N . ALA A 1 87 ? 12.888 -1.356 -21.438 1.00 73.81 87 ALA A N 1
ATOM 669 C CA . ALA A 1 87 ? 12.244 -0.582 -22.502 1.00 73.81 87 ALA A CA 1
ATOM 670 C C . ALA A 1 87 ? 13.154 0.524 -23.035 1.00 73.81 87 ALA A C 1
ATOM 672 O O . ALA A 1 87 ? 13.355 0.633 -24.244 1.00 73.81 87 ALA A O 1
ATOM 673 N N . ALA A 1 88 ? 13.731 1.319 -22.133 1.00 74.88 88 ALA A N 1
ATOM 674 C CA . ALA A 1 88 ? 14.633 2.403 -22.490 1.00 74.88 88 ALA A CA 1
ATOM 675 C C . ALA A 1 88 ? 15.881 1.872 -23.210 1.00 74.88 88 ALA A C 1
ATOM 677 O O . ALA A 1 88 ? 16.253 2.393 -24.260 1.00 74.88 88 ALA A O 1
ATOM 678 N N . PHE A 1 89 ? 16.483 0.789 -22.708 1.00 79.06 89 PHE A N 1
ATOM 679 C CA . PHE A 1 89 ? 17.644 0.160 -23.338 1.00 79.06 89 PHE A CA 1
ATOM 680 C C . PHE A 1 89 ? 17.317 -0.386 -24.733 1.00 79.06 89 PHE A C 1
ATOM 682 O O . PHE A 1 89 ? 18.062 -0.158 -25.684 1.00 79.06 89 PHE A O 1
ATOM 689 N N . TYR A 1 90 ? 16.165 -1.043 -24.886 1.00 75.31 90 TYR A N 1
ATOM 690 C CA . TYR A 1 90 ? 15.698 -1.543 -26.176 1.00 75.31 90 TYR A CA 1
ATOM 691 C C . TYR A 1 90 ? 15.467 -0.420 -27.196 1.00 75.31 90 TYR A C 1
ATOM 693 O O . TYR A 1 90 ? 15.867 -0.555 -28.353 1.00 75.31 90 TYR A O 1
ATOM 701 N N . LEU A 1 91 ? 14.869 0.700 -26.777 1.00 71.69 91 LEU A N 1
ATOM 702 C CA . LEU A 1 91 ? 14.686 1.869 -27.641 1.00 71.69 91 LEU A CA 1
ATOM 703 C C . LEU A 1 91 ? 16.030 2.441 -28.109 1.00 71.69 91 LEU A C 1
ATOM 705 O O . LEU A 1 91 ? 16.169 2.765 -29.285 1.00 71.69 91 LEU A O 1
ATOM 709 N N . VAL A 1 92 ? 17.035 2.505 -27.231 1.00 72.50 92 VAL A N 1
ATOM 710 C CA . VAL A 1 92 ? 18.386 2.970 -27.589 1.00 72.50 92 VAL A CA 1
ATOM 711 C C . VAL A 1 92 ? 19.074 2.014 -28.568 1.00 72.50 92 VAL A C 1
ATOM 713 O O . VAL A 1 92 ? 19.659 2.470 -29.550 1.00 72.50 92 VAL A O 1
ATOM 716 N N . LEU A 1 93 ? 18.977 0.697 -28.352 1.00 73.00 93 LEU A N 1
ATOM 717 C CA . LEU A 1 93 ? 19.526 -0.295 -29.285 1.00 73.00 93 LEU A CA 1
ATOM 718 C C . LEU A 1 93 ? 18.882 -0.184 -30.672 1.00 73.00 93 LEU A C 1
ATOM 720 O O . LEU A 1 93 ? 19.591 -0.166 -31.674 1.00 73.00 93 LEU A O 1
ATOM 724 N N . LYS A 1 94 ? 17.556 -0.008 -30.732 1.00 66.88 94 LYS A N 1
ATOM 725 C CA . LYS A 1 94 ? 16.836 0.204 -31.994 1.00 66.88 94 LYS A CA 1
ATOM 726 C C . LYS A 1 94 ? 17.234 1.482 -32.733 1.00 66.88 94 LYS A C 1
ATOM 728 O O . LYS A 1 94 ? 17.130 1.518 -33.951 1.00 66.88 94 LYS A O 1
ATOM 733 N N . VAL A 1 95 ? 17.659 2.527 -32.022 1.00 66.19 95 VAL A N 1
ATOM 734 C CA . VAL A 1 95 ? 18.165 3.762 -32.650 1.00 66.19 95 VAL A CA 1
ATOM 735 C C . VAL A 1 95 ? 19.538 3.541 -33.282 1.00 66.19 95 VAL A C 1
ATOM 737 O O . VAL A 1 95 ? 19.842 4.167 -34.297 1.00 66.19 95 VAL A O 1
ATOM 740 N N . ARG A 1 96 ? 20.359 2.665 -32.688 1.00 64.81 96 ARG A N 1
ATOM 741 C CA . ARG A 1 96 ? 21.730 2.386 -33.129 1.00 64.81 96 ARG A CA 1
ATOM 742 C C . ARG A 1 96 ? 21.794 1.482 -34.364 1.00 64.81 96 ARG A C 1
ATOM 744 O O . ARG A 1 96 ? 22.711 1.656 -35.162 1.00 64.81 96 ARG A O 1
ATOM 751 N N . ASP A 1 97 ? 20.845 0.564 -34.539 1.00 63.12 97 ASP A N 1
ATOM 752 C CA . ASP A 1 97 ? 20.750 -0.249 -35.757 1.00 63.12 97 ASP A CA 1
ATOM 753 C C . ASP A 1 97 ? 20.234 0.605 -36.926 1.00 63.12 97 ASP A C 1
ATOM 755 O O . ASP A 1 97 ? 19.042 0.887 -37.072 1.00 63.12 97 ASP A O 1
ATOM 759 N N . SER A 1 98 ? 21.163 1.034 -37.782 1.00 52.19 98 SER A N 1
ATOM 760 C CA . SER A 1 98 ? 20.924 1.889 -38.951 1.00 52.19 98 SER A CA 1
ATOM 761 C C . SER A 1 98 ? 20.003 1.271 -40.014 1.00 52.19 98 SER A C 1
ATOM 763 O O . SER A 1 98 ? 19.558 1.979 -40.912 1.00 52.19 98 SER A O 1
ATOM 765 N N . GLU A 1 99 ? 19.685 -0.023 -39.926 1.00 50.62 99 GLU A N 1
ATOM 766 C CA . GLU A 1 99 ? 18.843 -0.736 -40.899 1.00 50.62 99 GLU A CA 1
ATOM 767 C C . GLU A 1 99 ? 17.334 -0.499 -40.712 1.00 50.62 99 GLU A C 1
ATOM 769 O O . GLU A 1 99 ? 16.573 -0.653 -41.663 1.00 50.62 99 GLU A O 1
ATOM 774 N N . PHE A 1 100 ? 16.875 -0.054 -39.534 1.00 47.53 100 PHE A N 1
ATOM 775 C CA . PHE A 1 100 ? 15.446 0.233 -39.292 1.00 47.53 100 PHE A CA 1
ATOM 776 C C . PHE A 1 100 ? 15.022 1.650 -39.735 1.00 47.53 100 PHE A C 1
ATOM 778 O O . PHE A 1 100 ? 13.843 2.011 -39.681 1.00 47.53 100 PHE A O 1
ATOM 785 N N . TRP A 1 101 ? 15.982 2.469 -40.176 1.00 49.94 101 TRP A N 1
ATOM 786 C CA . TRP A 1 101 ? 15.765 3.846 -40.632 1.00 49.94 101 TRP A CA 1
ATOM 787 C C . TRP A 1 101 ? 15.129 3.952 -42.020 1.00 49.94 101 TRP A C 1
ATOM 789 O O . TRP A 1 101 ? 14.781 5.056 -42.439 1.00 49.94 101 TRP A O 1
ATOM 799 N N . SER A 1 102 ? 14.959 2.835 -42.731 1.00 47.16 102 SER A N 1
ATOM 800 C CA . SER A 1 102 ? 14.428 2.860 -44.093 1.00 47.16 102 SER A CA 1
ATOM 801 C C . SER A 1 102 ? 12.917 3.093 -44.162 1.00 47.16 102 SER A C 1
ATOM 803 O O . SER A 1 102 ? 12.475 3.657 -45.159 1.00 47.16 102 SER A O 1
ATOM 805 N N . GLU A 1 103 ? 12.120 2.751 -43.135 1.00 50.38 103 GLU A N 1
ATOM 806 C CA . GLU A 1 103 ? 10.658 2.727 -43.336 1.00 50.38 103 GLU A CA 1
ATOM 807 C C . GLU A 1 103 ? 9.738 3.332 -42.262 1.00 50.38 103 GLU A C 1
ATOM 809 O O . GLU A 1 103 ? 8.548 3.444 -42.553 1.00 50.38 103 GLU A O 1
ATOM 814 N N . THR A 1 104 ? 10.156 3.771 -41.056 1.00 50.62 104 THR A N 1
ATOM 815 C CA . THR A 1 104 ? 9.107 4.238 -40.096 1.00 50.62 104 THR A CA 1
ATOM 816 C C . THR A 1 104 ? 9.371 5.430 -39.171 1.00 50.62 104 THR A C 1
ATOM 818 O O . THR A 1 104 ? 8.390 6.049 -38.768 1.00 50.62 104 THR A O 1
ATOM 821 N N . HIS A 1 105 ? 10.593 5.882 -38.863 1.00 48.53 105 HIS A N 1
ATOM 822 C CA . HIS A 1 105 ? 10.734 7.032 -37.943 1.00 48.53 105 HIS A CA 1
ATOM 823 C C . HIS A 1 105 ? 11.861 8.000 -38.316 1.00 48.53 105 HIS A C 1
ATOM 825 O O . HIS A 1 105 ? 13.034 7.715 -38.137 1.00 48.53 105 HIS A O 1
ATOM 831 N N . LYS A 1 106 ? 11.478 9.194 -38.790 1.00 53.47 106 LYS A N 1
ATOM 832 C CA . LYS A 1 106 ? 12.384 10.250 -39.277 1.00 53.47 106 LYS A CA 1
ATOM 833 C C . LYS A 1 106 ? 13.091 11.086 -38.195 1.00 53.47 106 LYS A C 1
ATOM 835 O O . LYS A 1 106 ? 13.873 11.948 -38.566 1.00 53.47 106 LYS A O 1
ATOM 840 N N . ASN A 1 107 ? 12.870 10.872 -36.893 1.00 63.16 107 ASN A N 1
ATOM 841 C CA . ASN A 1 107 ? 13.399 11.778 -35.857 1.00 63.16 107 ASN A CA 1
ATOM 842 C C . ASN A 1 107 ? 14.093 11.036 -34.696 1.00 63.16 107 ASN A C 1
ATOM 844 O O . ASN A 1 107 ? 13.409 10.572 -33.781 1.00 63.16 107 ASN A O 1
ATOM 848 N N . PRO A 1 108 ? 15.440 10.993 -34.654 1.00 66.81 108 PRO A N 1
ATOM 849 C CA . PRO A 1 108 ? 16.187 10.301 -33.593 1.00 66.81 108 PRO A CA 1
ATOM 850 C C . PRO A 1 108 ? 15.985 10.986 -32.238 1.00 66.81 108 PRO A C 1
ATOM 852 O O . PRO A 1 108 ? 15.943 10.340 -31.192 1.00 66.81 108 PRO A O 1
ATOM 855 N N . LEU A 1 109 ? 15.762 12.301 -32.276 1.00 69.19 109 LEU A N 1
ATOM 856 C CA . LEU A 1 109 ? 15.436 13.125 -31.119 1.00 69.19 109 LEU A CA 1
ATOM 857 C C . LEU A 1 109 ? 14.145 12.682 -30.422 1.00 69.19 109 LEU A C 1
ATOM 859 O O . LEU A 1 109 ? 14.087 12.721 -29.198 1.00 69.19 109 LEU A O 1
ATOM 863 N N . ALA A 1 110 ? 13.134 12.215 -31.162 1.00 68.62 110 ALA A N 1
ATOM 864 C CA . ALA A 1 110 ? 11.871 11.777 -30.566 1.00 68.62 110 ALA A CA 1
ATOM 865 C C . ALA A 1 110 ? 12.050 10.497 -29.733 1.00 68.62 110 ALA A C 1
ATOM 867 O O . ALA A 1 110 ? 11.482 10.379 -28.648 1.00 68.62 110 ALA A O 1
ATOM 868 N N . VAL A 1 111 ? 12.891 9.566 -30.199 1.00 70.06 111 VAL A N 1
ATOM 869 C CA . VAL A 1 111 ? 13.174 8.322 -29.469 1.00 70.06 111 VAL A CA 1
ATOM 870 C C . VAL A 1 111 ? 14.004 8.606 -28.219 1.00 70.06 111 VAL A C 1
ATOM 872 O O . VAL A 1 111 ? 13.651 8.141 -27.137 1.00 70.06 111 VAL A O 1
ATOM 875 N N . ILE A 1 112 ? 15.040 9.441 -28.333 1.00 73.25 112 ILE A N 1
ATOM 876 C CA . ILE A 1 112 ? 15.859 9.862 -27.185 1.00 73.25 112 ILE A CA 1
ATOM 877 C C . ILE A 1 112 ? 14.996 10.586 -26.143 1.00 73.25 112 ILE A C 1
ATOM 879 O O . ILE A 1 112 ? 15.078 10.273 -24.957 1.00 73.25 112 ILE A O 1
ATOM 883 N N . PHE A 1 113 ? 14.118 11.496 -26.578 1.00 76.44 113 PHE A N 1
ATOM 884 C CA . PHE A 1 113 ? 13.205 12.210 -25.686 1.00 76.44 113 PHE A CA 1
ATOM 885 C C . PHE A 1 113 ? 12.225 11.259 -24.988 1.00 76.44 113 PHE A C 1
ATOM 887 O O . PHE A 1 113 ? 12.010 11.378 -23.784 1.00 76.44 113 PHE A O 1
ATOM 894 N N . SER A 1 114 ? 11.684 10.265 -25.702 1.00 73.12 114 SER A N 1
ATOM 895 C CA . SER A 1 114 ? 10.799 9.258 -25.102 1.00 73.12 114 SER A CA 1
ATOM 896 C C . SER A 1 114 ? 11.508 8.395 -24.051 1.00 73.12 114 SER A C 1
ATOM 898 O O . SER A 1 114 ? 10.965 8.186 -22.967 1.00 73.12 114 SER A O 1
ATOM 900 N N . ALA A 1 115 ? 12.748 7.966 -24.311 1.00 73.56 115 ALA A N 1
ATOM 901 C CA . ALA A 1 115 ? 13.542 7.200 -23.355 1.00 73.56 115 ALA A CA 1
ATOM 902 C C . ALA A 1 115 ? 13.903 8.044 -22.120 1.00 73.56 115 ALA A C 1
ATOM 904 O O . ALA A 1 115 ? 13.757 7.578 -20.989 1.00 73.56 115 ALA A O 1
ATOM 905 N N . ALA A 1 116 ? 14.299 9.306 -22.319 1.00 77.75 116 ALA A N 1
ATOM 906 C CA . ALA A 1 116 ? 14.584 10.237 -21.230 1.00 77.75 116 ALA A CA 1
ATOM 907 C C . ALA A 1 116 ? 13.345 10.493 -20.357 1.00 77.75 116 ALA A C 1
ATOM 909 O O . ALA A 1 116 ? 13.446 10.488 -19.131 1.00 77.75 116 ALA A O 1
ATOM 910 N N . LEU A 1 117 ? 12.167 10.646 -20.971 1.00 79.06 117 LEU A N 1
ATOM 911 C CA . LEU A 1 117 ? 10.905 10.849 -20.261 1.00 79.06 117 LEU A CA 1
ATOM 912 C C . LEU A 1 117 ? 10.506 9.609 -19.449 1.00 79.06 117 L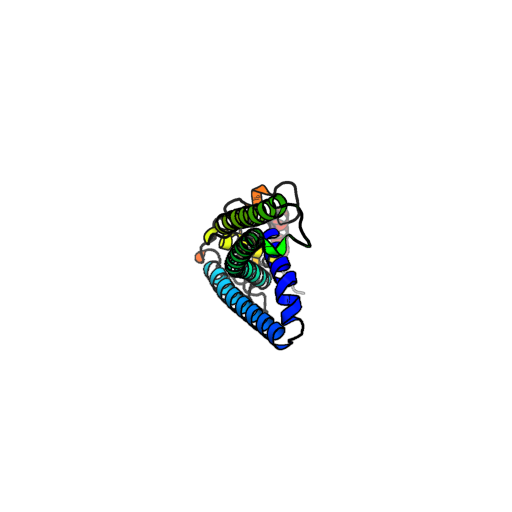EU A C 1
ATOM 914 O O . LEU A 1 117 ? 10.103 9.745 -18.293 1.00 79.06 117 LEU A O 1
ATOM 918 N N . ILE A 1 118 ? 10.675 8.400 -19.999 1.00 78.00 118 ILE A N 1
ATOM 919 C CA . ILE A 1 118 ? 10.444 7.142 -19.269 1.00 78.00 118 ILE A CA 1
ATOM 920 C C . ILE A 1 118 ? 11.367 7.057 -18.047 1.00 78.00 118 ILE A C 1
ATOM 922 O O . ILE A 1 118 ? 10.888 6.786 -16.943 1.00 78.00 118 ILE A O 1
ATOM 926 N N . CYS A 1 119 ? 12.663 7.339 -18.210 1.00 78.25 119 CYS A N 1
ATOM 927 C CA . CYS A 1 119 ? 13.623 7.340 -17.105 1.00 78.25 119 CYS A CA 1
ATOM 928 C C . CYS A 1 119 ? 13.274 8.390 -16.041 1.00 78.25 119 CYS A C 1
ATOM 930 O O . CYS A 1 119 ? 13.217 8.059 -14.857 1.00 78.25 119 CYS A O 1
ATOM 932 N N . PHE A 1 120 ? 12.974 9.626 -16.449 1.00 80.69 120 PHE A N 1
ATOM 933 C CA . PHE A 1 120 ? 12.613 10.713 -15.537 1.00 80.69 120 PHE A CA 1
ATOM 934 C C . PHE A 1 120 ? 11.355 10.383 -14.727 1.00 80.69 120 PHE A C 1
ATOM 936 O O . PHE A 1 120 ? 11.357 10.469 -13.501 1.00 80.69 120 PHE A O 1
ATOM 943 N N . MET A 1 121 ? 10.291 9.924 -15.388 1.00 78.25 121 MET A N 1
ATOM 944 C CA . MET A 1 121 ? 9.035 9.585 -14.716 1.00 78.25 121 MET A CA 1
ATOM 945 C C . MET A 1 121 ? 9.162 8.356 -13.811 1.00 78.25 121 MET A C 1
ATOM 947 O O . MET A 1 121 ? 8.478 8.276 -12.788 1.00 78.25 121 MET A O 1
ATOM 951 N N . THR A 1 122 ? 10.025 7.403 -14.173 1.00 79.19 122 THR A N 1
ATOM 952 C CA . THR A 1 122 ? 10.330 6.236 -13.336 1.00 79.19 122 THR A CA 1
ATOM 953 C C . THR A 1 122 ? 11.101 6.663 -12.089 1.00 79.19 122 THR A C 1
ATOM 955 O O . THR A 1 122 ? 10.700 6.289 -10.986 1.00 79.19 122 THR A O 1
ATOM 958 N N . GLY A 1 123 ? 12.120 7.516 -12.243 1.00 79.38 123 GLY A N 1
ATOM 959 C CA . GLY A 1 123 ? 12.890 8.093 -11.138 1.00 79.38 123 GLY A CA 1
ATOM 960 C C . GLY A 1 123 ? 12.027 8.917 -10.183 1.00 79.38 123 GLY A C 1
ATOM 961 O O . GLY A 1 123 ? 12.073 8.697 -8.975 1.00 79.38 123 GLY A O 1
ATOM 962 N N . MET A 1 124 ? 11.147 9.772 -10.715 1.00 80.06 124 MET A N 1
ATOM 963 C CA . MET A 1 124 ? 10.158 10.489 -9.906 1.00 80.06 124 MET A CA 1
ATOM 964 C C . MET A 1 124 ? 9.274 9.514 -9.129 1.00 80.06 124 MET A C 1
ATOM 966 O O . MET A 1 124 ? 9.093 9.677 -7.929 1.00 80.06 124 MET A O 1
ATOM 970 N N . SER A 1 125 ? 8.756 8.455 -9.763 1.00 78.25 125 SER A N 1
ATOM 971 C CA . SER A 1 125 ? 7.955 7.478 -9.019 1.00 78.25 125 SER A CA 1
ATOM 972 C C . SER A 1 125 ? 8.736 6.682 -7.980 1.00 78.25 125 SER A C 1
ATOM 974 O O . SER A 1 125 ? 8.146 6.346 -6.964 1.00 78.25 125 SER A O 1
ATOM 976 N N . ALA A 1 126 ? 10.027 6.418 -8.191 1.00 78.81 126 ALA A N 1
ATOM 977 C CA . ALA A 1 126 ? 10.876 5.794 -7.178 1.00 78.81 126 ALA A CA 1
ATOM 978 C C . ALA A 1 126 ? 10.996 6.676 -5.942 1.00 78.81 126 ALA A C 1
ATOM 980 O O . ALA A 1 126 ? 10.775 6.205 -4.832 1.00 78.81 126 ALA A O 1
ATOM 981 N N . PHE A 1 127 ? 11.245 7.968 -6.155 1.00 80.25 127 PHE A N 1
ATOM 982 C CA . PHE A 1 127 ? 11.294 8.949 -5.081 1.00 80.25 127 PHE A CA 1
ATOM 983 C C . PHE A 1 127 ? 9.961 9.036 -4.325 1.00 80.25 127 PHE A C 1
ATOM 985 O O . PHE A 1 127 ? 9.941 8.999 -3.100 1.00 80.25 127 PHE A O 1
ATOM 992 N N . TYR A 1 128 ? 8.834 9.083 -5.045 1.00 77.69 128 TYR A N 1
ATOM 993 C CA . TYR A 1 128 ? 7.511 9.069 -4.416 1.00 77.69 128 TYR A CA 1
ATOM 994 C C . TYR A 1 128 ? 7.263 7.786 -3.620 1.00 77.69 128 TYR A C 1
ATOM 996 O O . TYR A 1 128 ? 6.710 7.855 -2.527 1.00 77.69 128 TYR A O 1
ATOM 1004 N N . VAL A 1 129 ? 7.654 6.621 -4.144 1.00 78.69 129 VAL A N 1
ATOM 1005 C CA . VAL A 1 129 ? 7.415 5.356 -3.446 1.00 78.69 129 VAL A CA 1
ATOM 1006 C C . VAL A 1 129 ? 8.243 5.261 -2.171 1.00 78.69 129 VAL A C 1
ATOM 1008 O O . VAL A 1 129 ? 7.697 4.931 -1.125 1.00 78.69 129 VAL A O 1
ATOM 1011 N N . ASP A 1 130 ? 9.521 5.615 -2.238 1.00 78.75 130 ASP A N 1
ATOM 1012 C CA . ASP A 1 130 ? 10.414 5.612 -1.080 1.00 78.75 130 ASP A CA 1
ATOM 1013 C C . ASP A 1 130 ? 9.959 6.608 0.002 1.00 78.75 130 ASP A C 1
ATOM 1015 O O . ASP A 1 130 ? 9.897 6.280 1.186 1.00 78.75 130 ASP A O 1
ATOM 1019 N N . HIS A 1 131 ? 9.541 7.809 -0.411 1.00 77.94 131 HIS A N 1
ATOM 1020 C CA . HIS A 1 131 ? 9.150 8.862 0.521 1.00 77.94 131 HIS A CA 1
ATOM 1021 C C . HIS A 1 131 ? 7.770 8.633 1.163 1.00 77.94 131 HIS A C 1
ATOM 1023 O O . HIS A 1 131 ? 7.612 8.824 2.369 1.00 77.94 131 HIS A O 1
ATOM 1029 N N . PHE A 1 132 ? 6.765 8.220 0.380 1.00 72.38 132 PHE A N 1
ATOM 1030 C CA . PHE A 1 132 ? 5.380 8.090 0.859 1.00 72.38 132 PHE A CA 1
ATOM 1031 C C . PHE A 1 132 ? 5.023 6.691 1.374 1.00 72.38 132 PHE A C 1
ATOM 1033 O O . PHE A 1 132 ? 4.122 6.576 2.202 1.00 72.38 132 PHE A O 1
ATOM 1040 N N . PHE A 1 133 ? 5.713 5.637 0.925 1.00 76.06 133 PHE A N 1
ATOM 1041 C CA . PHE A 1 133 ? 5.468 4.258 1.369 1.00 76.06 133 PHE A CA 1
ATOM 1042 C C . PHE A 1 133 ? 6.581 3.706 2.268 1.00 76.06 133 PHE A C 1
ATOM 1044 O O . PHE A 1 133 ? 6.753 2.487 2.362 1.00 76.06 133 PHE A O 1
ATOM 1051 N N . SER A 1 134 ? 7.302 4.584 2.971 1.00 81.81 134 SER A N 1
ATOM 1052 C CA . SER A 1 134 ? 8.149 4.169 4.090 1.00 81.81 134 SER A CA 1
ATOM 1053 C C . SER A 1 134 ? 7.320 3.417 5.138 1.00 81.81 134 SER A C 1
ATOM 1055 O O . SER A 1 134 ? 6.107 3.611 5.252 1.00 81.81 134 SER A O 1
ATOM 1057 N N . GLU A 1 135 ? 7.957 2.524 5.896 1.00 81.44 135 GLU A N 1
ATOM 1058 C CA . GLU A 1 135 ? 7.256 1.620 6.817 1.00 81.44 135 GLU A CA 1
ATOM 1059 C C . GLU A 1 135 ? 6.357 2.379 7.805 1.00 81.44 135 GLU A C 1
ATOM 1061 O O . GLU A 1 135 ? 5.185 2.045 7.958 1.00 81.44 135 GLU A O 1
ATOM 1066 N N . THR A 1 136 ? 6.847 3.475 8.384 1.00 82.19 136 THR A N 1
ATOM 1067 C CA . THR A 1 136 ? 6.084 4.302 9.330 1.00 82.19 136 THR A CA 1
ATOM 1068 C C . THR A 1 136 ? 4.909 5.022 8.670 1.00 82.19 136 THR A C 1
ATOM 1070 O O . THR A 1 136 ? 3.795 4.998 9.196 1.00 82.19 136 THR A O 1
ATOM 1073 N N . LYS A 1 137 ? 5.112 5.626 7.491 1.00 82.75 137 LYS A N 1
ATOM 1074 C CA . LYS A 1 137 ? 4.050 6.328 6.753 1.00 82.75 137 LYS A CA 1
ATOM 1075 C C . LYS A 1 137 ? 2.980 5.368 6.249 1.00 82.75 137 LYS A C 1
ATOM 1077 O O . LYS A 1 137 ? 1.796 5.689 6.325 1.00 82.75 137 LYS A O 1
ATOM 1082 N N . ARG A 1 138 ? 3.369 4.165 5.818 1.00 85.38 138 ARG A N 1
ATOM 1083 C CA . ARG A 1 138 ? 2.430 3.107 5.429 1.00 85.38 138 ARG A CA 1
ATOM 1084 C C . ARG A 1 138 ? 1.499 2.747 6.583 1.00 85.38 138 ARG A C 1
ATOM 1086 O O . ARG A 1 138 ? 0.289 2.693 6.378 1.00 85.38 138 ARG A O 1
ATOM 1093 N N . LEU A 1 139 ? 2.044 2.556 7.784 1.00 87.19 139 LEU A N 1
ATOM 1094 C CA . LEU A 1 139 ? 1.245 2.255 8.974 1.00 87.19 139 LEU A CA 1
ATOM 1095 C C . LEU A 1 139 ? 0.322 3.426 9.355 1.00 87.19 139 LEU A C 1
ATOM 1097 O O . LEU A 1 139 ? -0.841 3.199 9.675 1.00 87.19 139 LEU A O 1
ATOM 1101 N N . GLN A 1 140 ? 0.786 4.676 9.240 1.00 85.06 140 GLN A N 1
ATOM 1102 C CA . GLN A 1 140 ? -0.046 5.871 9.472 1.00 85.06 140 GLN A CA 1
ATOM 1103 C C . GLN A 1 140 ? -1.221 5.971 8.491 1.00 85.06 140 GLN A C 1
ATOM 1105 O O . GLN A 1 140 ? -2.342 6.273 8.899 1.00 85.06 140 GLN A O 1
ATOM 1110 N N . ILE A 1 141 ? -0.987 5.693 7.205 1.00 84.25 141 ILE A N 1
ATOM 1111 C CA . ILE A 1 141 ? -2.048 5.651 6.188 1.00 84.25 141 ILE A CA 1
ATOM 1112 C C . ILE A 1 141 ? -3.063 4.564 6.543 1.00 84.25 141 ILE A C 1
ATOM 1114 O O . ILE A 1 141 ? -4.265 4.805 6.494 1.00 84.25 141 ILE A O 1
ATOM 1118 N N . LEU A 1 142 ? -2.585 3.383 6.933 1.00 87.00 142 LEU A N 1
ATOM 1119 C CA . LEU A 1 142 ? -3.437 2.248 7.265 1.00 87.00 142 LEU A CA 1
ATOM 1120 C C . LEU A 1 142 ? -4.308 2.523 8.499 1.00 87.00 142 LEU A C 1
ATOM 1122 O O . LEU A 1 142 ? -5.492 2.203 8.499 1.00 87.00 142 LEU A O 1
ATOM 1126 N N . TYR A 1 143 ? -3.744 3.188 9.508 1.00 86.31 143 TYR A N 1
ATOM 1127 C CA . TYR A 1 143 ? -4.464 3.614 10.707 1.00 86.31 143 TYR A CA 1
ATOM 1128 C C . TYR A 1 143 ? -5.579 4.626 10.399 1.00 86.31 143 TYR A C 1
ATOM 1130 O O . TYR A 1 143 ? -6.691 4.487 10.901 1.00 86.31 143 TYR A O 1
ATOM 1138 N N . ARG A 1 144 ? -5.324 5.597 9.516 1.00 84.62 144 ARG A N 1
ATOM 1139 C CA . ARG A 1 144 ? -6.350 6.556 9.067 1.00 84.62 144 ARG A CA 1
ATOM 1140 C C . ARG A 1 144 ? -7.444 5.905 8.235 1.00 84.62 144 ARG A C 1
ATOM 1142 O O . ARG A 1 144 ? -8.616 6.208 8.403 1.00 84.62 144 ARG A O 1
ATOM 1149 N N . VAL A 1 145 ? -7.079 4.978 7.347 1.00 86.06 145 VAL A N 1
ATOM 1150 C CA . VAL A 1 145 ? -8.081 4.215 6.592 1.00 86.06 145 VAL A CA 1
ATOM 1151 C C . VAL A 1 145 ? -8.980 3.428 7.543 1.00 86.06 145 VAL A C 1
ATOM 1153 O O . VAL A 1 145 ? -10.190 3.414 7.333 1.00 86.06 145 VAL A O 1
ATOM 1156 N N . ALA A 1 146 ? -8.418 2.838 8.601 1.00 87.06 146 ALA A N 1
ATOM 1157 C CA . ALA A 1 146 ? -9.213 2.168 9.622 1.00 87.06 146 ALA A CA 1
ATOM 1158 C C . ALA A 1 146 ? -10.200 3.132 10.277 1.00 87.06 146 ALA A C 1
ATOM 1160 O O . ALA A 1 146 ? -11.396 2.849 10.285 1.00 87.06 146 ALA A O 1
ATOM 1161 N N . HIS A 1 147 ? -9.732 4.290 10.747 1.00 85.44 147 HIS A N 1
ATOM 1162 C CA . HIS A 1 147 ? -10.593 5.308 11.358 1.00 85.44 147 HIS A CA 1
ATOM 1163 C C . HIS A 1 147 ? -11.708 5.805 10.436 1.00 85.44 147 HIS A C 1
ATOM 1165 O O . HIS A 1 147 ? -12.846 5.953 10.866 1.00 85.44 147 HIS A O 1
ATOM 1171 N N . ALA A 1 148 ? -11.410 6.020 9.158 1.00 82.50 148 ALA A N 1
ATOM 1172 C CA . ALA A 1 148 ? -12.389 6.541 8.215 1.00 82.50 148 ALA A CA 1
ATOM 1173 C C . ALA A 1 148 ? -13.405 5.498 7.719 1.00 82.50 148 ALA A C 1
ATOM 1175 O O . ALA A 1 148 ? -14.526 5.864 7.366 1.00 82.50 148 ALA A O 1
ATOM 1176 N N . ALA A 1 149 ? -13.007 4.227 7.610 1.00 85.44 149 ALA A N 1
ATOM 1177 C CA . ALA A 1 149 ? -13.804 3.203 6.933 1.00 85.44 149 ALA A CA 1
ATOM 1178 C C . ALA A 1 149 ? -14.361 2.118 7.862 1.00 85.44 149 ALA A C 1
ATOM 1180 O O . ALA A 1 149 ? -15.471 1.644 7.623 1.00 85.44 149 ALA A O 1
ATOM 1181 N N . ASP A 1 150 ? -13.599 1.703 8.875 1.00 86.31 150 ASP A N 1
ATOM 1182 C CA . ASP A 1 150 ? -13.965 0.590 9.758 1.00 86.31 150 ASP A CA 1
ATOM 1183 C C . ASP A 1 150 ? -14.473 1.073 11.133 1.00 86.31 150 ASP A C 1
ATOM 1185 O O . ASP A 1 150 ? -15.299 0.399 11.752 1.00 86.31 150 ASP A O 1
ATOM 1189 N N . PHE A 1 151 ? -14.033 2.240 11.616 1.00 86.88 151 PHE A N 1
ATOM 1190 C CA . PHE A 1 151 ? -14.542 2.822 12.860 1.00 86.88 151 PHE A CA 1
ATOM 1191 C C . PHE A 1 151 ? -15.884 3.544 12.652 1.00 86.88 151 PHE A C 1
ATOM 1193 O O . PHE A 1 151 ? -16.115 4.214 11.646 1.00 86.88 151 PHE A O 1
ATOM 1200 N N . SER A 1 152 ? -16.774 3.436 13.642 1.00 84.50 152 SER A N 1
ATOM 1201 C CA . SER A 1 152 ? -18.067 4.120 13.650 1.00 84.50 152 SER A CA 1
ATOM 1202 C C . SER A 1 152 ? -18.045 5.342 14.565 1.00 84.50 152 SER A C 1
ATOM 1204 O O . SER A 1 152 ? -17.648 5.268 15.731 1.00 84.50 152 SER A O 1
ATOM 1206 N N . SER A 1 153 ? -18.555 6.462 14.052 1.00 82.19 153 SER A N 1
ATOM 1207 C CA . SER A 1 153 ? -18.889 7.656 14.836 1.00 82.19 153 SER A CA 1
ATOM 1208 C C . SER A 1 153 ? -20.245 7.557 15.534 1.00 82.19 153 SER A C 1
ATOM 1210 O O . SER A 1 153 ? -20.483 8.245 16.522 1.00 82.19 153 SER A O 1
ATOM 1212 N N . ASN A 1 154 ? -21.125 6.678 15.051 1.00 80.69 154 ASN A N 1
ATOM 1213 C CA . ASN A 1 154 ? -22.458 6.475 15.600 1.00 80.69 154 ASN A CA 1
ATOM 1214 C C . ASN A 1 154 ? -22.492 5.162 16.385 1.00 80.69 154 ASN A C 1
ATOM 1216 O O . ASN A 1 154 ? -22.468 4.075 15.799 1.00 80.69 154 ASN A O 1
ATOM 1220 N N . PHE A 1 155 ? -22.555 5.259 17.710 1.00 82.50 155 PHE A N 1
ATOM 1221 C CA . PHE A 1 155 ? -22.636 4.112 18.610 1.00 82.50 155 PHE A CA 1
ATOM 1222 C C . PHE A 1 155 ? -23.447 4.444 19.867 1.00 82.50 155 PHE A C 1
ATOM 1224 O O . PHE A 1 155 ? -23.465 5.581 20.329 1.00 82.50 155 PHE A O 1
ATOM 1231 N N . ASN A 1 156 ? -24.093 3.423 20.436 1.00 78.88 156 ASN A N 1
ATOM 1232 C CA . ASN A 1 156 ? -24.898 3.518 21.658 1.00 78.88 156 ASN A CA 1
ATOM 1233 C C . ASN A 1 156 ? -24.277 2.659 22.771 1.00 78.88 156 ASN A C 1
ATOM 1235 O O . ASN A 1 156 ? -24.891 1.706 23.253 1.00 78.88 156 ASN A O 1
ATOM 1239 N N . CYS A 1 157 ? -23.031 2.966 23.135 1.00 80.56 157 CYS A N 1
ATOM 1240 C CA . CYS A 1 157 ? -22.328 2.298 24.230 1.00 80.56 157 CYS A CA 1
ATOM 1241 C C . CYS A 1 157 ? -22.330 3.196 25.471 1.00 80.56 157 CYS A C 1
ATOM 1243 O O . CYS A 1 157 ? -21.983 4.378 25.397 1.00 80.56 157 CYS A O 1
ATOM 1245 N N . ALA A 1 158 ? -22.717 2.639 26.619 1.00 76.75 158 ALA A N 1
ATOM 1246 C CA . ALA A 1 158 ? -22.690 3.362 27.884 1.00 76.75 158 ALA A CA 1
ATOM 1247 C C . ALA A 1 158 ? -21.247 3.750 28.260 1.00 76.75 158 ALA A C 1
ATOM 1249 O O . ALA A 1 158 ? -20.343 2.920 28.213 1.00 76.75 158 ALA A O 1
ATOM 1250 N N . GLY A 1 159 ? -21.035 5.007 28.664 1.00 74.06 159 GLY A N 1
ATOM 1251 C CA . GLY A 1 159 ? -19.743 5.477 29.182 1.00 74.06 159 GLY A CA 1
ATOM 1252 C C . GLY A 1 159 ? -18.724 5.969 28.146 1.00 74.06 159 GLY A C 1
ATOM 1253 O O . GLY A 1 159 ? -17.642 6.377 28.555 1.00 74.06 159 GLY A O 1
ATOM 1254 N N . VAL A 1 160 ? -19.059 5.999 26.851 1.00 79.69 160 VAL A N 1
ATOM 1255 C CA . VAL A 1 160 ? -18.182 6.529 25.789 1.00 79.69 160 VAL A CA 1
ATOM 1256 C C . VAL A 1 160 ? -18.839 7.750 25.133 1.00 79.69 160 VAL A C 1
ATOM 1258 O O . VAL A 1 160 ? -20.008 7.687 24.751 1.00 79.69 160 VAL A O 1
ATOM 1261 N N . ASP A 1 161 ? -18.110 8.868 25.029 1.00 79.25 161 ASP A N 1
ATOM 1262 C CA . ASP A 1 161 ? -18.607 10.099 24.391 1.00 79.25 161 ASP A CA 1
ATOM 1263 C C . ASP A 1 161 ? -18.396 10.044 22.861 1.00 79.25 161 ASP A C 1
ATOM 1265 O O . ASP A 1 161 ? -17.243 10.000 22.412 1.00 79.25 161 ASP A O 1
ATOM 1269 N N . PRO A 1 162 ? -19.467 10.092 22.041 1.00 76.62 162 PRO A N 1
ATOM 1270 C CA . PRO A 1 162 ? -19.366 10.091 20.578 1.00 76.62 162 PRO A CA 1
ATOM 1271 C C . PRO A 1 162 ? -18.689 11.338 19.993 1.00 76.62 162 PRO A C 1
ATOM 1273 O O . PRO A 1 162 ? -18.345 11.347 18.814 1.00 76.62 162 PRO A O 1
ATOM 1276 N N . LYS A 1 163 ? -18.492 12.405 20.781 1.00 76.50 163 LYS A N 1
ATOM 1277 C CA . LYS A 1 163 ? -17.795 13.622 20.331 1.00 76.50 163 LYS A CA 1
ATOM 1278 C C . LYS A 1 163 ? -16.276 13.557 20.462 1.00 76.50 163 LYS A C 1
ATOM 1280 O O . LYS A 1 163 ? -15.606 14.418 19.900 1.00 76.50 163 LYS A O 1
ATOM 1285 N N . GLN A 1 164 ? -15.749 12.607 21.231 1.00 78.50 164 GLN A N 1
ATOM 1286 C CA . GLN A 1 164 ? -14.313 12.495 21.519 1.00 78.50 164 GLN A CA 1
ATOM 1287 C C . GLN A 1 164 ? -13.706 11.196 20.998 1.00 78.50 164 GLN A C 1
ATOM 1289 O O . GLN A 1 164 ? -12.507 11.152 20.719 1.00 78.50 164 GLN A O 1
ATOM 1294 N N . TYR A 1 165 ? -14.527 10.159 20.827 1.00 82.31 165 TYR A N 1
ATOM 1295 C CA . TYR A 1 165 ? -14.056 8.833 20.462 1.00 82.31 165 TYR A CA 1
ATOM 1296 C C . TYR A 1 165 ? -14.811 8.249 19.275 1.00 82.31 165 TYR A C 1
ATOM 1298 O O . TYR A 1 165 ? -16.019 8.429 19.125 1.00 82.31 165 TYR A O 1
ATOM 1306 N N . HIS A 1 166 ? -14.085 7.488 18.467 1.00 84.50 166 HIS A N 1
ATOM 1307 C CA . HIS A 1 166 ? -14.647 6.540 17.522 1.00 84.50 166 HIS A CA 1
ATOM 1308 C C . HIS A 1 166 ? -14.506 5.127 18.077 1.00 84.50 166 HIS A C 1
ATOM 1310 O O . HIS A 1 166 ? -13.543 4.812 18.781 1.00 84.50 166 HIS 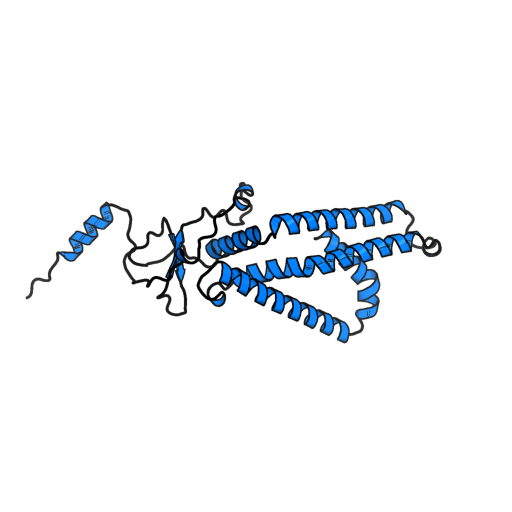A O 1
ATOM 1316 N N . VAL A 1 167 ? -15.467 4.262 17.751 1.00 85.94 167 VAL A N 1
ATOM 1317 C CA . VAL A 1 167 ? -15.451 2.873 18.218 1.00 85.94 167 VAL A CA 1
ATOM 1318 C C . VAL A 1 167 ? -15.409 1.899 17.056 1.00 85.94 167 VAL A C 1
ATOM 1320 O O . VAL A 1 167 ? -16.090 2.071 16.045 1.00 85.94 167 VAL A O 1
ATOM 1323 N N . LEU A 1 168 ? -14.631 0.841 17.231 1.00 87.00 168 LEU A N 1
ATOM 1324 C CA . LEU A 1 168 ? -14.610 -0.310 16.345 1.00 87.00 168 LEU A CA 1
ATOM 1325 C C . LEU A 1 168 ? -15.292 -1.484 17.040 1.00 87.00 168 LEU A C 1
ATOM 1327 O O . LEU A 1 168 ? -14.851 -1.907 18.107 1.00 87.00 168 LEU A O 1
ATOM 1331 N N . PHE A 1 169 ? -16.329 -2.043 16.422 1.00 85.75 169 PHE A N 1
ATOM 1332 C CA . PHE A 1 169 ? -16.999 -3.240 16.923 1.00 85.75 169 PHE A CA 1
ATOM 1333 C C . PHE A 1 169 ? -16.266 -4.498 16.458 1.00 85.75 169 PHE A C 1
ATOM 1335 O O . PHE A 1 169 ? -16.123 -4.742 15.261 1.00 85.75 169 PHE A O 1
ATOM 1342 N N . VAL A 1 170 ? -15.832 -5.326 17.406 1.00 84.06 170 VAL A N 1
ATOM 1343 C CA . VAL A 1 170 ? -15.101 -6.564 17.127 1.00 84.06 170 VAL A CA 1
ATOM 1344 C C . VAL A 1 170 ? -16.034 -7.765 17.282 1.00 84.06 170 VAL A C 1
ATOM 1346 O O . VAL A 1 170 ? -16.511 -8.079 18.374 1.00 84.06 170 VAL A O 1
ATOM 1349 N N . GLY A 1 171 ? -16.248 -8.477 16.174 1.00 77.75 171 GLY A N 1
ATOM 1350 C CA . GLY A 1 171 ? -17.011 -9.724 16.122 1.00 77.75 171 GLY A CA 1
ATOM 1351 C C . GLY A 1 171 ? -18.496 -9.559 15.759 1.00 77.75 171 GLY A C 1
ATOM 1352 O O . GLY A 1 171 ? -19.032 -8.451 15.751 1.00 77.75 171 GLY A O 1
ATOM 1353 N N . PRO A 1 172 ? -19.184 -10.674 15.456 1.00 74.62 172 PRO A N 1
ATOM 1354 C CA . PRO A 1 172 ? -20.555 -10.657 14.939 1.00 74.62 172 PRO A CA 1
ATOM 1355 C C . PRO A 1 172 ? -21.586 -10.198 15.974 1.00 74.62 172 PRO A C 1
ATOM 1357 O O . PRO A 1 172 ? -22.635 -9.684 15.605 1.00 74.62 172 PRO A O 1
ATOM 1360 N N . GLU A 1 173 ? -21.294 -10.366 17.266 1.00 75.19 173 GLU A N 1
ATOM 1361 C CA . GLU A 1 173 ? -22.209 -9.971 18.339 1.00 75.19 173 GLU A CA 1
ATOM 1362 C C . GLU A 1 173 ? -22.134 -8.481 18.693 1.00 75.19 173 GLU A C 1
ATOM 1364 O O . GLU A 1 173 ? -22.926 -8.027 19.511 1.00 75.19 173 GLU A O 1
ATOM 1369 N N . GLN A 1 174 ? -21.177 -7.729 18.128 1.00 78.19 174 GLN A N 1
ATOM 1370 C CA . GLN A 1 174 ? -20.962 -6.298 18.407 1.00 78.19 174 GLN A CA 1
ATOM 1371 C C . GLN A 1 174 ? -20.851 -5.949 19.908 1.00 78.19 174 GLN A C 1
ATOM 1373 O O . GLN A 1 174 ? -21.043 -4.805 20.309 1.00 78.19 174 GLN A O 1
ATOM 1378 N N . ARG A 1 175 ? -20.519 -6.931 20.757 1.00 78.44 175 ARG A N 1
ATOM 1379 C CA . ARG A 1 175 ? -20.404 -6.746 22.212 1.00 78.44 175 ARG A CA 1
ATOM 1380 C C . ARG A 1 175 ? -19.069 -6.170 22.641 1.00 78.44 175 ARG A C 1
ATOM 1382 O O . ARG A 1 175 ? -19.002 -5.562 23.695 1.00 78.44 175 ARG A O 1
ATOM 1389 N N . ARG A 1 176 ? -18.013 -6.379 21.859 1.00 83.25 176 ARG A N 1
ATOM 1390 C CA . ARG A 1 176 ? -16.662 -5.913 22.178 1.00 83.25 176 ARG A CA 1
ATOM 1391 C C . ARG A 1 176 ? -16.337 -4.718 21.303 1.00 83.25 176 ARG A C 1
ATOM 1393 O O . ARG A 1 176 ? -16.516 -4.791 20.088 1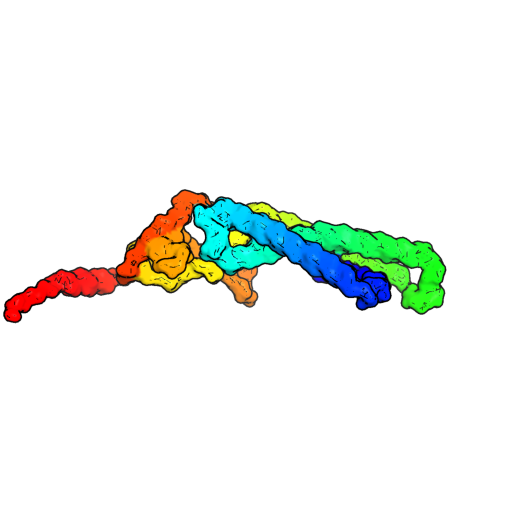.00 83.25 176 ARG A O 1
ATOM 1400 N N . ILE A 1 177 ? -15.863 -3.644 21.915 1.00 85.81 177 ILE A N 1
ATOM 1401 C CA . ILE A 1 177 ? -15.472 -2.409 21.246 1.00 85.81 177 ILE A CA 1
ATOM 1402 C C . ILE A 1 177 ? -14.016 -2.074 21.535 1.00 85.81 177 ILE A C 1
ATOM 1404 O O . ILE A 1 177 ? -13.538 -2.253 22.651 1.00 85.81 177 ILE A O 1
ATOM 1408 N N . SER A 1 178 ? -13.322 -1.561 20.529 1.00 85.38 178 SER A N 1
ATOM 1409 C CA . SER A 1 178 ? -12.050 -0.868 20.707 1.00 85.38 178 SER A CA 1
ATOM 1410 C C . SER A 1 178 ? -12.299 0.626 20.543 1.00 85.38 178 SER A C 1
ATOM 1412 O O . SER A 1 178 ? -12.974 1.040 19.598 1.00 85.38 178 SER A O 1
ATOM 1414 N N . ILE A 1 179 ? -11.818 1.418 21.497 1.00 83.81 179 ILE A N 1
ATOM 1415 C CA . ILE A 1 179 ? -12.027 2.866 21.539 1.00 83.81 179 ILE A CA 1
ATOM 1416 C C . ILE A 1 179 ? -10.762 3.529 21.012 1.00 83.81 179 ILE A C 1
ATOM 1418 O O . ILE A 1 179 ? -9.664 3.216 21.463 1.00 83.81 179 ILE A O 1
ATOM 1422 N N . ALA A 1 180 ? -10.917 4.458 20.077 1.00 83.31 180 ALA A N 1
ATOM 1423 C CA . ALA A 1 180 ? -9.822 5.288 19.609 1.00 83.31 180 ALA A CA 1
ATOM 1424 C C . ALA A 1 180 ? -10.235 6.762 19.628 1.00 83.31 180 ALA A C 1
ATOM 1426 O O . ALA A 1 180 ? -11.390 7.102 19.367 1.00 83.31 180 ALA A O 1
ATOM 1427 N N . GLU A 1 181 ? -9.293 7.639 19.970 1.00 80.69 181 GLU A N 1
ATOM 1428 C CA . GLU A 1 181 ? -9.515 9.085 19.945 1.00 80.69 181 GLU A CA 1
ATOM 1429 C C . GLU A 1 181 ? -9.784 9.552 18.512 1.00 80.69 181 GLU A C 1
ATOM 1431 O O . GLU A 1 181 ? -9.168 9.055 17.563 1.00 80.69 181 GLU A O 1
ATOM 1436 N N . ILE A 1 182 ? -10.723 10.489 18.361 1.00 76.38 182 ILE A N 1
ATOM 1437 C CA . ILE A 1 182 ? -11.064 11.051 17.056 1.00 76.38 182 ILE A CA 1
ATOM 1438 C C . ILE A 1 182 ? -9.841 11.766 16.497 1.00 76.38 182 ILE A C 1
ATOM 1440 O O . ILE A 1 182 ? -9.385 12.789 17.010 1.00 76.38 182 ILE A O 1
ATOM 1444 N N . ILE A 1 183 ? -9.346 11.247 15.384 1.00 72.31 183 ILE A N 1
ATOM 1445 C CA . ILE A 1 183 ? -8.400 11.962 14.545 1.00 72.31 183 ILE A CA 1
ATOM 1446 C C . ILE A 1 183 ? -9.229 12.971 13.747 1.00 72.31 183 ILE A C 1
ATOM 1448 O O . ILE A 1 183 ? -10.298 12.610 13.252 1.00 72.31 183 ILE A O 1
ATOM 1452 N N . PRO A 1 184 ? -8.793 14.232 13.593 1.00 63.19 184 PRO A N 1
ATOM 1453 C CA . PRO A 1 184 ? -9.420 15.142 12.645 1.00 63.19 184 PRO A CA 1
ATOM 1454 C C . PRO A 1 184 ? -9.221 14.600 11.219 1.00 63.19 184 PRO A C 1
ATOM 1456 O O . PRO A 1 184 ? -8.255 14.920 10.528 1.00 63.19 184 PRO A O 1
ATOM 1459 N N . GLU A 1 185 ? -10.131 13.727 10.792 1.00 58.94 185 GLU A N 1
ATOM 1460 C CA . GLU A 1 185 ? -10.164 13.127 9.467 1.00 58.94 185 GLU A CA 1
ATOM 1461 C C . GLU A 1 185 ? -10.542 14.209 8.445 1.00 58.94 185 GLU A C 1
ATOM 1463 O O . GLU A 1 185 ? -11.685 14.663 8.362 1.00 58.94 185 GLU A O 1
ATOM 1468 N N . THR A 1 186 ? -9.587 14.605 7.609 1.00 50.09 186 THR A N 1
ATOM 1469 C CA . THR A 1 186 ? -9.884 15.151 6.279 1.00 50.09 186 THR A CA 1
ATOM 1470 C C . THR A 1 186 ? -9.811 13.992 5.294 1.00 50.09 186 THR A C 1
ATOM 1472 O O . THR A 1 186 ? -8.804 13.777 4.622 1.00 50.09 186 THR A O 1
ATOM 1475 N N . PHE A 1 187 ? -10.871 13.182 5.239 1.00 47.00 187 PHE A N 1
ATOM 1476 C CA . PHE A 1 187 ? -10.943 12.133 4.227 1.00 47.00 187 PHE A CA 1
ATOM 1477 C C . PHE A 1 187 ? -10.990 12.735 2.812 1.00 47.00 187 PHE A C 1
ATOM 1479 O O . PHE A 1 187 ? -11.385 13.884 2.614 1.00 47.00 187 PHE A O 1
ATOM 1486 N N . ILE A 1 188 ? -10.599 11.897 1.849 1.00 46.53 188 ILE A N 1
ATOM 1487 C CA . ILE A 1 188 ? -10.266 12.066 0.422 1.00 46.53 188 ILE A CA 1
ATOM 1488 C C . ILE A 1 188 ? -11.429 12.613 -0.446 1.00 46.53 188 ILE A C 1
ATOM 1490 O O . ILE A 1 188 ? -11.625 12.227 -1.594 1.00 46.53 188 ILE A O 1
ATOM 1494 N N . TYR A 1 189 ? -12.228 13.549 0.053 1.00 40.72 189 TYR A N 1
ATOM 1495 C CA . TYR A 1 189 ? -12.818 14.537 -0.838 1.00 40.72 189 TYR A CA 1
ATOM 1496 C C . TYR A 1 189 ? -11.696 15.502 -1.195 1.00 40.72 189 TYR A C 1
ATOM 1498 O O . TYR A 1 189 ? -10.979 15.965 -0.312 1.00 40.72 189 TYR A O 1
ATOM 1506 N N . PHE A 1 190 ? -11.514 15.779 -2.485 1.00 43.53 190 PHE A N 1
ATOM 1507 C CA . PHE A 1 190 ? -10.633 16.826 -3.009 1.00 43.53 190 PHE A CA 1
ATOM 1508 C C . PHE A 1 190 ? -11.076 18.215 -2.493 1.00 43.53 190 PHE A C 1
ATOM 1510 O O . PHE A 1 190 ? -11.567 19.054 -3.242 1.00 43.53 190 PHE A O 1
ATOM 1517 N N . GLY A 1 191 ? -10.974 18.437 -1.187 1.00 45.22 191 GLY A N 1
ATOM 1518 C CA . GLY A 1 191 ? -11.190 19.696 -0.506 1.00 45.22 191 GLY A CA 1
ATOM 1519 C C . GLY A 1 191 ? -9.883 20.488 -0.428 1.00 45.22 191 GLY A C 1
ATOM 1520 O O . GLY A 1 191 ? -8.804 19.957 -0.698 1.00 45.22 191 GLY A O 1
ATOM 1521 N N . PRO A 1 192 ? -9.943 21.766 -0.032 1.00 47.00 192 PRO A N 1
ATOM 1522 C CA . PRO A 1 192 ? -8.821 22.701 -0.136 1.00 47.00 192 PRO A CA 1
ATOM 1523 C C . PRO A 1 192 ? -7.627 22.414 0.801 1.00 47.00 192 PRO A C 1
ATOM 1525 O O . PRO A 1 192 ? -6.710 23.228 0.862 1.00 47.00 192 PRO A O 1
ATOM 1528 N N . ARG A 1 193 ? -7.600 21.290 1.536 1.00 47.09 193 ARG A N 1
ATOM 1529 C CA . ARG A 1 193 ? -6.571 20.969 2.546 1.00 47.09 193 ARG A CA 1
ATOM 1530 C C . ARG A 1 193 ? -5.928 19.595 2.343 1.00 47.09 193 ARG A C 1
ATOM 1532 O O . ARG A 1 193 ? -5.933 18.744 3.220 1.00 47.09 193 ARG A O 1
ATOM 1539 N N . VAL A 1 194 ? -5.304 19.397 1.185 1.00 51.16 194 VAL A N 1
ATOM 1540 C CA . VAL A 1 194 ? -4.489 18.199 0.885 1.00 51.16 194 VAL A CA 1
ATOM 1541 C C . VAL A 1 194 ? -3.253 18.091 1.809 1.00 51.16 194 VAL A C 1
ATOM 1543 O O . VAL A 1 194 ? -2.684 17.014 1.960 1.00 51.16 194 VAL A O 1
ATOM 1546 N N . ALA A 1 195 ? -2.850 19.186 2.467 1.00 50.53 195 ALA A N 1
ATOM 1547 C CA . ALA A 1 195 ? -1.695 19.229 3.369 1.00 50.53 195 ALA A CA 1
ATOM 1548 C C . ALA A 1 195 ? -1.895 18.448 4.685 1.00 50.53 195 ALA A C 1
ATOM 1550 O O . ALA A 1 195 ? -0.931 17.876 5.191 1.00 50.53 195 ALA A O 1
ATOM 1551 N N . ASP A 1 196 ? -3.125 18.345 5.201 1.00 50.28 196 ASP A N 1
ATOM 1552 C CA . ASP A 1 196 ? -3.408 17.649 6.472 1.00 50.28 196 ASP A CA 1
ATOM 1553 C C . ASP A 1 196 ? -3.262 16.117 6.330 1.00 50.28 196 ASP A C 1
ATOM 1555 O O . ASP A 1 196 ? -2.878 15.405 7.266 1.00 50.28 196 ASP A O 1
ATOM 1559 N N . ILE A 1 197 ? -3.404 15.602 5.101 1.00 51.12 197 ILE A N 1
ATOM 1560 C CA . ILE A 1 197 ? -3.119 14.200 4.758 1.00 51.12 197 ILE A CA 1
ATOM 1561 C C . ILE A 1 197 ? -1.620 13.876 4.942 1.00 51.12 197 ILE A C 1
ATOM 1563 O O . ILE A 1 197 ? -1.256 12.714 5.104 1.00 51.12 197 ILE A O 1
ATOM 1567 N N . MET A 1 198 ? -0.730 14.868 5.002 1.00 51.28 198 MET A N 1
ATOM 1568 C CA . MET A 1 198 ? 0.701 14.642 5.254 1.00 51.28 198 MET A CA 1
ATOM 1569 C C . MET A 1 198 ? 1.093 14.763 6.730 1.00 51.28 198 MET A C 1
ATOM 1571 O O . MET A 1 198 ? 2.238 14.457 7.075 1.00 51.28 198 MET A O 1
ATOM 1575 N N . GLN A 1 199 ? 0.173 15.192 7.600 1.00 64.62 199 GLN A N 1
ATOM 1576 C CA . GLN A 1 199 ? 0.480 15.378 9.011 1.00 64.62 199 GLN A CA 1
ATOM 1577 C C . GLN A 1 199 ? 0.805 14.038 9.671 1.00 64.62 199 GLN A C 1
ATOM 1579 O O . GLN A 1 199 ? 0.118 13.035 9.487 1.00 64.62 199 GLN A O 1
ATOM 1584 N N . GLU A 1 200 ? 1.894 14.005 10.423 1.00 61.75 200 GLU A N 1
ATOM 1585 C CA . GLU A 1 200 ? 2.295 12.793 11.112 1.00 61.75 200 GLU A CA 1
ATOM 1586 C C . GLU A 1 200 ? 1.276 12.450 12.201 1.00 61.75 200 GLU A C 1
ATOM 1588 O O . GLU A 1 200 ? 0.984 13.276 13.062 1.00 61.75 200 GLU A O 1
ATOM 1593 N N . VAL A 1 201 ? 0.712 11.243 12.134 1.00 67.31 201 VAL A N 1
ATOM 1594 C CA . VAL A 1 201 ? -0.168 10.726 13.186 1.00 67.31 201 VAL A CA 1
ATOM 1595 C C . VAL A 1 201 ? 0.652 9.811 14.075 1.00 67.31 201 VAL A C 1
ATOM 1597 O O . VAL A 1 201 ? 1.299 8.876 13.596 1.00 67.31 201 VAL A O 1
ATOM 1600 N N . THR A 1 202 ? 0.626 10.079 15.376 1.00 70.31 202 THR A N 1
ATOM 1601 C CA . THR A 1 202 ? 1.192 9.180 16.377 1.00 70.31 202 THR A CA 1
ATOM 1602 C C . THR A 1 202 ? 0.371 7.901 16.396 1.00 70.31 202 THR A C 1
ATOM 1604 O O . THR A 1 202 ? -0.819 7.929 16.707 1.00 70.31 202 THR A O 1
ATOM 1607 N N . LEU A 1 203 ? 0.999 6.784 16.030 1.00 70.88 203 LEU A N 1
ATOM 1608 C CA . LEU A 1 203 ? 0.353 5.482 16.106 1.00 70.88 203 LEU A CA 1
ATOM 1609 C C . LEU A 1 203 ? 0.119 5.144 17.585 1.00 70.88 203 LEU A C 1
ATOM 1611 O O . LEU A 1 203 ? 1.088 5.157 18.352 1.00 70.88 203 LEU A O 1
ATOM 1615 N N . PRO A 1 204 ? -1.126 4.856 17.999 1.00 69.06 204 PRO A N 1
ATOM 1616 C CA . PRO A 1 204 ? -1.385 4.356 19.340 1.00 69.06 204 PRO A CA 1
ATOM 1617 C C . PRO A 1 204 ? -0.588 3.070 19.580 1.00 69.06 204 PRO A C 1
ATOM 1619 O O . PRO A 1 204 ? -0.551 2.176 18.732 1.00 69.06 204 PRO A O 1
ATOM 1622 N N . GLY A 1 205 ? 0.057 2.962 20.744 1.00 62.41 205 GLY A N 1
ATOM 1623 C CA . GLY A 1 205 ? 0.610 1.685 21.191 1.00 62.41 205 GLY A CA 1
ATOM 1624 C C . GLY A 1 205 ? -0.519 0.676 21.414 1.00 62.41 205 GLY A C 1
ATOM 1625 O O . GLY A 1 205 ? -1.635 1.069 21.760 1.00 62.41 205 GLY A O 1
ATOM 1626 N N . LYS A 1 206 ? -0.241 -0.626 21.261 1.00 64.19 206 LYS A N 1
ATOM 1627 C CA . LYS A 1 206 ? -1.239 -1.706 21.434 1.00 64.19 206 LYS A CA 1
ATOM 1628 C C . LYS A 1 206 ? -2.016 -1.625 22.756 1.00 64.19 206 LYS A C 1
ATOM 1630 O O . LYS A 1 206 ? -3.171 -2.026 22.798 1.00 64.19 206 LYS A O 1
ATOM 1635 N N . GLU A 1 207 ? -1.393 -1.071 23.793 1.00 60.44 207 GLU A N 1
ATOM 1636 C CA . GLU A 1 207 ? -1.961 -0.857 25.133 1.00 60.44 207 GLU A CA 1
ATOM 1637 C C . GLU A 1 207 ? -3.088 0.186 25.176 1.00 60.44 207 GLU A C 1
ATOM 1639 O O . GLU A 1 207 ? -3.879 0.191 26.105 1.00 60.44 207 GLU A O 1
ATOM 1644 N N . SER A 1 208 ? -3.193 1.070 24.181 1.00 62.31 208 SER A N 1
ATOM 1645 C CA . SER A 1 208 ? -4.256 2.089 24.130 1.00 62.31 208 SER A CA 1
ATOM 1646 C C . SER A 1 208 ? -5.513 1.639 23.375 1.00 62.31 208 SER A C 1
ATOM 1648 O O . SER A 1 208 ? -6.540 2.303 23.448 1.00 62.31 208 SER A O 1
ATOM 1650 N N . LEU A 1 209 ? -5.450 0.497 22.683 1.00 73.19 209 LEU A N 1
ATOM 1651 C CA . LEU A 1 209 ? -6.540 -0.085 21.888 1.00 73.19 209 LEU A CA 1
ATOM 1652 C C . LEU A 1 209 ? -7.168 -1.297 22.597 1.00 73.19 209 LEU A C 1
ATOM 1654 O O . LEU A 1 209 ? -7.473 -2.312 21.964 1.00 73.19 209 LEU A O 1
ATOM 1658 N N . GLU A 1 210 ? -7.349 -1.212 23.917 1.00 75.81 210 GLU A N 1
ATOM 1659 C CA . GLU A 1 210 ? -7.959 -2.291 24.697 1.00 75.81 210 GLU A CA 1
ATOM 1660 C C . GLU A 1 210 ? -9.400 -2.580 24.252 1.00 75.81 210 GLU A C 1
ATOM 1662 O O . GLU A 1 210 ? -10.148 -1.698 23.817 1.00 75.81 210 GLU A O 1
ATOM 1667 N N . LEU A 1 211 ? -9.774 -3.858 24.338 1.00 80.19 211 LEU A N 1
ATOM 1668 C CA . LEU A 1 211 ? -11.131 -4.307 24.064 1.00 80.19 211 LEU A CA 1
ATOM 1669 C C . LEU A 1 211 ? -11.980 -4.149 25.322 1.00 80.19 211 LEU A C 1
ATOM 1671 O O . LEU A 1 211 ? -11.747 -4.826 26.321 1.00 80.19 211 LEU A O 1
ATOM 1675 N N . ASN A 1 212 ? -13.009 -3.321 25.218 1.00 81.69 212 ASN A N 1
ATOM 1676 C CA . ASN A 1 212 ? -13.999 -3.102 26.259 1.00 81.69 212 ASN A CA 1
ATOM 1677 C C . ASN A 1 212 ? -15.337 -3.719 25.856 1.00 81.69 212 ASN A C 1
ATOM 1679 O O . ASN A 1 212 ? -15.665 -3.804 24.672 1.00 81.69 212 ASN A O 1
ATOM 1683 N N . ASP A 1 213 ? -16.140 -4.127 26.833 1.00 83.25 213 ASP A N 1
ATOM 1684 C CA . ASP A 1 213 ? -17.503 -4.574 26.563 1.00 83.25 213 ASP A CA 1
ATOM 1685 C C . ASP A 1 213 ? -18.425 -3.354 26.379 1.00 83.25 213 ASP A C 1
ATOM 1687 O O . ASP A 1 213 ? -18.529 -2.484 27.246 1.00 83.25 213 ASP A O 1
ATOM 1691 N N . CYS A 1 214 ? -19.113 -3.285 25.240 1.00 80.56 214 CYS A N 1
ATOM 1692 C CA . CYS A 1 214 ? -20.166 -2.311 24.985 1.00 80.56 214 CYS A CA 1
ATOM 1693 C C . CYS A 1 214 ? -21.447 -2.783 25.673 1.00 80.56 214 CYS A C 1
ATOM 1695 O O . CYS A 1 214 ? -22.147 -3.683 25.202 1.00 80.56 214 CYS A O 1
ATOM 1697 N N . LEU A 1 215 ? -21.762 -2.155 26.803 1.00 79.06 215 LEU A N 1
ATOM 1698 C CA . LEU A 1 215 ? -23.071 -2.290 27.423 1.00 79.06 215 LEU A CA 1
ATOM 1699 C C . LEU A 1 215 ? -24.057 -1.364 26.692 1.00 79.06 215 LEU A C 1
ATOM 1701 O O . LEU A 1 215 ? -23.784 -0.160 26.595 1.00 79.06 215 LEU A O 1
ATOM 1705 N N . PRO A 1 216 ? -25.190 -1.887 26.183 1.00 70.19 216 PRO A N 1
ATOM 1706 C CA . PRO A 1 216 ? -26.208 -1.053 25.564 1.00 70.19 216 PRO A CA 1
ATOM 1707 C C . PRO A 1 216 ? -26.772 -0.111 26.626 1.00 70.19 216 PRO A C 1
ATOM 1709 O O . PRO A 1 216 ? -27.313 -0.540 27.645 1.00 70.19 216 PRO A O 1
ATOM 1712 N N . GLY A 1 217 ? -26.625 1.185 26.398 1.00 64.56 217 GLY A N 1
ATOM 1713 C CA . GLY A 1 217 ? -27.098 2.208 27.314 1.00 64.56 217 GLY A CA 1
ATOM 1714 C C . GLY A 1 217 ? -27.101 3.571 26.648 1.00 64.56 217 GLY A C 1
ATOM 1715 O O . GLY A 1 217 ? -26.578 3.746 25.548 1.00 64.56 217 GLY A O 1
ATOM 1716 N N . ILE A 1 218 ? -27.735 4.537 27.307 1.00 55.81 218 ILE A N 1
ATOM 1717 C CA . ILE A 1 218 ? -27.792 5.912 26.814 1.00 55.81 218 ILE A CA 1
ATOM 1718 C C . ILE A 1 218 ? -26.353 6.438 26.808 1.00 55.81 218 ILE A C 1
ATOM 1720 O O . ILE A 1 218 ? -25.704 6.476 27.857 1.00 55.81 218 ILE A O 1
ATOM 1724 N N . ALA A 1 219 ? -25.839 6.784 25.622 1.00 54.97 219 ALA A N 1
ATOM 1725 C CA . ALA A 1 219 ? -24.549 7.450 25.484 1.00 54.97 219 ALA A CA 1
ATOM 1726 C C . ALA A 1 219 ? -24.521 8.645 26.445 1.00 54.97 219 ALA A C 1
ATOM 1728 O O . ALA A 1 219 ? -25.522 9.356 26.562 1.00 54.97 219 ALA A O 1
ATOM 1729 N N . LYS A 1 220 ? -23.412 8.854 27.167 1.00 51.91 220 LYS A N 1
ATOM 1730 C CA . LYS A 1 220 ? -23.292 9.992 28.086 1.00 51.91 220 LYS A CA 1
ATOM 1731 C C . LYS A 1 220 ? -23.388 11.274 27.258 1.00 51.91 220 LYS A C 1
ATOM 1733 O O . LYS A 1 220 ? -22.413 11.720 26.665 1.00 51.91 220 LYS A O 1
ATOM 1738 N N . THR A 1 221 ? -24.581 11.855 27.184 1.00 46.88 221 THR A N 1
ATOM 1739 C CA . THR A 1 221 ? -24.779 13.184 26.625 1.00 46.88 221 THR A CA 1
ATOM 1740 C C . THR A 1 221 ? -24.095 14.157 27.567 1.00 46.88 221 THR A C 1
ATOM 1742 O O . THR A 1 221 ? -24.543 14.331 28.695 1.00 46.88 221 THR A O 1
ATOM 1745 N N . THR A 1 222 ? -23.034 14.810 27.100 1.00 50.53 222 THR A N 1
ATOM 1746 C CA . THR A 1 222 ? -22.326 15.907 27.784 1.00 50.53 222 THR A CA 1
ATOM 1747 C C . THR A 1 222 ? -23.174 17.180 27.942 1.00 50.53 222 THR A C 1
ATOM 1749 O O . THR A 1 222 ? -22.643 18.272 28.126 1.00 50.53 222 THR A O 1
ATOM 1752 N N . ASP A 1 223 ? -24.500 17.056 27.860 1.00 45.78 223 ASP A N 1
ATOM 1753 C CA . ASP A 1 223 ? -25.447 18.149 28.008 1.00 45.78 223 ASP A CA 1
ATOM 1754 C C . ASP A 1 223 ? -25.944 18.168 29.467 1.00 45.78 223 ASP A C 1
ATOM 1756 O O . ASP A 1 223 ? -26.673 17.255 29.875 1.00 45.78 223 ASP A O 1
ATOM 1760 N N . PRO A 1 224 ? -25.571 19.171 30.286 1.00 52.81 224 PRO A N 1
ATOM 1761 C CA . PRO A 1 224 ? -25.877 19.200 31.723 1.00 52.81 224 PRO A CA 1
ATOM 1762 C C . PRO A 1 224 ? -27.385 19.241 32.027 1.00 52.81 224 PRO A C 1
ATOM 1764 O O . PRO A 1 224 ? -27.804 19.045 33.169 1.00 52.81 224 PRO A O 1
ATOM 1767 N N . LEU A 1 225 ? -28.218 19.495 31.011 1.00 51.94 225 LEU A N 1
ATOM 1768 C CA . LEU A 1 225 ? -29.674 19.461 31.111 1.00 51.94 225 LEU A CA 1
ATOM 1769 C C . LEU A 1 225 ? -30.244 18.032 31.025 1.00 51.94 225 LEU A C 1
ATOM 1771 O O . LEU A 1 225 ? -31.250 17.739 31.668 1.00 51.94 225 LEU A O 1
ATOM 1775 N N . ALA A 1 226 ? -29.603 17.139 30.264 1.00 50.69 226 ALA A N 1
ATOM 1776 C CA . ALA A 1 226 ? -30.042 15.753 30.083 1.00 50.69 226 ALA A CA 1
ATOM 1777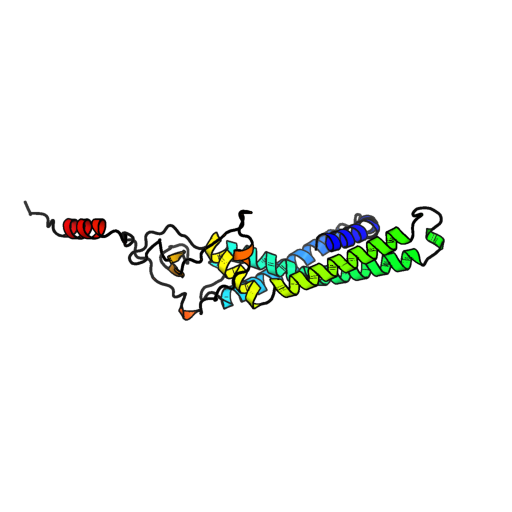 C C . ALA A 1 226 ? -29.690 14.873 31.296 1.00 50.69 226 ALA A C 1
ATOM 1779 O O . ALA A 1 226 ? -30.449 13.973 31.655 1.00 50.69 226 ALA A O 1
ATOM 1780 N N . GLU A 1 227 ? -28.587 15.183 31.980 1.00 48.91 227 GLU A N 1
ATOM 1781 C CA . GLU A 1 227 ? -28.171 14.500 33.212 1.00 48.91 227 GLU A CA 1
ATOM 1782 C C . GLU A 1 227 ? -29.174 14.731 34.359 1.00 48.91 227 GLU A C 1
ATOM 1784 O O . GLU A 1 227 ? -29.561 13.779 35.035 1.00 48.91 227 GLU A O 1
ATOM 1789 N N . ARG A 1 228 ? -29.735 15.946 34.485 1.00 52.53 228 ARG A N 1
ATOM 1790 C CA . ARG A 1 228 ? -30.804 16.230 35.466 1.00 52.53 228 ARG A CA 1
ATOM 1791 C C . ARG A 1 228 ? -32.119 15.504 35.178 1.00 52.53 228 ARG A C 1
ATOM 1793 O O . ARG A 1 228 ? -32.829 15.146 36.111 1.00 52.53 228 ARG A O 1
ATOM 1800 N N . ILE A 1 229 ? -32.474 15.295 33.909 1.00 57.72 229 ILE A N 1
ATOM 1801 C CA . ILE A 1 229 ? -33.731 14.617 33.538 1.00 57.72 229 ILE A CA 1
ATOM 1802 C C . ILE A 1 229 ? -33.648 13.108 33.824 1.00 57.72 229 ILE A C 1
ATOM 1804 O O . ILE A 1 229 ? -34.649 12.502 34.213 1.00 57.72 229 ILE A O 1
ATOM 1808 N N . ASN A 1 230 ? -32.458 12.516 33.689 1.00 49.44 230 ASN A N 1
ATOM 1809 C CA . ASN A 1 230 ? -32.227 11.101 33.979 1.00 49.44 230 ASN A CA 1
ATOM 1810 C C . ASN A 1 230 ? -32.198 10.791 35.485 1.00 49.44 230 ASN A C 1
ATOM 1812 O O . ASN A 1 230 ? -32.684 9.731 35.874 1.00 49.44 230 ASN A O 1
ATOM 1816 N N . GLU A 1 231 ? -31.726 11.708 36.339 1.00 53.41 231 GLU A N 1
ATOM 1817 C CA . GLU A 1 231 ? -31.878 11.558 37.798 1.00 53.41 231 GLU A CA 1
ATOM 1818 C C . GLU A 1 231 ? -33.357 11.597 38.226 1.00 53.41 231 GLU A C 1
ATOM 1820 O O . GLU A 1 231 ? -33.788 10.794 39.050 1.00 53.41 231 GLU A O 1
ATOM 1825 N N . LEU A 1 232 ? -34.172 12.451 37.595 1.00 51.25 232 LEU A N 1
ATOM 1826 C CA . LEU A 1 232 ? -35.606 12.578 37.891 1.00 51.25 232 LEU A CA 1
ATOM 1827 C C . LEU A 1 232 ? -36.451 11.361 37.464 1.00 51.25 232 LEU A C 1
ATOM 1829 O O . LEU A 1 232 ? -37.495 11.108 38.064 1.00 51.25 232 LEU A O 1
ATOM 1833 N N . HIS A 1 233 ? -36.030 10.586 36.457 1.00 49.91 233 HIS A N 1
ATOM 1834 C CA . HIS A 1 233 ? -36.763 9.384 36.025 1.00 49.91 233 HIS A CA 1
ATOM 1835 C C . HIS A 1 233 ? -36.532 8.155 36.921 1.00 49.91 233 HIS A C 1
ATOM 1837 O O . HIS A 1 233 ? -37.364 7.249 36.918 1.00 49.91 233 HIS A O 1
ATOM 1843 N N . PHE A 1 234 ? -35.452 8.114 37.710 1.00 49.72 234 PHE A N 1
ATOM 1844 C CA . PHE A 1 234 ? -35.156 6.984 38.604 1.00 49.72 234 PHE A CA 1
ATOM 1845 C C . PHE A 1 234 ? -35.834 7.074 39.984 1.00 49.72 234 PHE A C 1
ATOM 1847 O O . PHE A 1 234 ? -35.857 6.080 40.710 1.00 49.72 234 PHE A O 1
ATOM 1854 N N . GLU A 1 235 ? -36.434 8.214 40.344 1.00 44.56 235 GLU A N 1
ATOM 1855 C CA . GLU A 1 235 ? -37.114 8.399 41.639 1.00 44.56 235 GLU A CA 1
ATOM 1856 C C . GLU A 1 235 ? -38.605 8.014 41.650 1.00 44.56 235 GLU A C 1
ATOM 1858 O O . GLU A 1 235 ? -39.209 7.919 42.723 1.00 44.56 235 GLU A O 1
ATOM 1863 N N . ILE A 1 236 ? -39.224 7.723 40.499 1.00 45.72 236 ILE A N 1
ATOM 1864 C CA . ILE A 1 236 ? -40.641 7.327 40.454 1.00 45.72 236 ILE A CA 1
ATOM 1865 C C . ILE A 1 236 ? -40.770 5.832 40.781 1.00 45.72 236 ILE A C 1
ATOM 1867 O O . ILE A 1 236 ? -40.929 4.969 39.919 1.00 45.72 236 ILE A O 1
ATOM 1871 N N . LYS A 1 237 ? -40.701 5.525 42.078 1.00 41.06 237 LYS A N 1
ATOM 1872 C CA . LYS A 1 237 ? -41.083 4.229 42.648 1.00 41.06 237 LYS A CA 1
ATOM 1873 C C . LYS A 1 237 ? -42.582 4.001 42.377 1.00 41.06 237 LYS A C 1
ATOM 1875 O O . LYS A 1 237 ? -43.378 4.876 42.725 1.00 41.06 237 LYS A O 1
ATOM 1880 N N . PRO A 1 238 ? -43.013 2.866 41.796 1.00 39.41 238 PRO A N 1
ATOM 1881 C CA . PRO A 1 238 ? -44.435 2.600 41.630 1.00 39.41 238 PRO A CA 1
ATOM 1882 C C . PRO A 1 238 ? -45.087 2.461 43.010 1.00 39.41 238 PRO A C 1
ATOM 1884 O O . PRO A 1 238 ? -44.690 1.632 43.832 1.00 39.41 238 PRO A O 1
ATOM 1887 N N . ILE A 1 239 ? -46.077 3.313 43.266 1.00 42.09 239 ILE A N 1
ATOM 1888 C CA . ILE A 1 239 ? -46.994 3.182 44.393 1.00 42.09 239 ILE A CA 1
ATOM 1889 C C . ILE A 1 239 ? -47.832 1.931 44.116 1.00 42.09 239 ILE A C 1
ATOM 1891 O O . ILE A 1 239 ? -48.589 1.895 43.148 1.00 42.09 239 ILE A O 1
ATOM 1895 N N . ASN A 1 240 ? -47.645 0.900 44.943 1.00 40.53 240 ASN A N 1
ATOM 1896 C CA . ASN A 1 240 ? -48.514 -0.273 45.000 1.00 40.53 240 ASN A CA 1
ATOM 1897 C C . ASN A 1 240 ? -49.975 0.169 45.129 1.00 40.53 240 ASN A C 1
ATOM 1899 O O . ASN A 1 240 ? -50.298 0.940 46.035 1.00 40.53 240 ASN A O 1
ATOM 1903 N N . ASN A 1 241 ? -50.840 -0.396 44.290 1.00 38.88 241 ASN A N 1
ATOM 1904 C CA . ASN A 1 241 ? -52.255 -0.563 44.588 1.00 38.88 241 ASN A CA 1
ATOM 1905 C C . ASN A 1 241 ? -52.705 -1.935 44.088 1.00 38.88 241 ASN A C 1
ATOM 1907 O O . ASN A 1 241 ? -52.424 -2.231 42.904 1.00 38.88 241 ASN A O 1
#

Radius of gyration: 27.47 Å; chains: 1; bounding box: 74×43×89 Å

Secondary structure (DSSP, 8-state):
-HHHHHHHHHHIIIIIHHHHTT-HHHHHHHHHHHHHHHHHHHHHHHHHHHHH-SS-GGG-HHHHHHHHHHHHHHHHHHHHHHHHHHHHHHHHHHHH-GGGGGTS---HHHHHHHHHHHHHHHHHHHHHHHHHSSHHHHHHHHHHHHHHHTSBS---BTT--TTTEEEEEESTT--EEEEEEPP----SS--S-TTGGGSPP-PPPGGGS-EEE--B-------HHHHHHHHHHSS------

Sequence (241 aa):
MIAAIFGVVILIEQKILRHFGNYAVSAFFWTILLGAATYFARMKAVSDINSIFPFDASALPMTLVAGTVIQLMIFLFWPLVVGAVVAAFYLVLKVRDSEFWSETHKNPLAVIFSAALICFMTGMSAFYVDHFFSETKRLQILYRVAHAADFSSNFNCAGVDPKQYHVLFVGPEQRRISIAEIIPETFIYFGPRVADIMQEVTLPGKESLELNDCLPGIAKTTDPLAERINELHFEIKPINN

Foldseek 3Di:
DVLLVVLLVVVCVVPVCVVVVVPPVVVVVVVVVLVVLLVVQLVVQQVLVVQQAVDGCVLQVQLSVVSSVLSSCVVVLVVSLVSLVVSLVVLVVVLVPPVVCPDDDDDSPVSNVSNVVSVVVSVVVVVVCCVCVDSQNSSVVSVLSCCVPQWDLDDQFAPDASVFWTWGQGDPVSFKIWIDGDDPDPPPDPDPCPPVSVDRDDRDDNVNRDIDTGDRHGYPDPPPVVVVVVVVVVPPDDDDD